Protein AF-A0A9P0TJ33-F1 (afdb_monomer_lite)

Foldseek 3Di:
DDDDDDDPDPDDDDDDDPDDQLLQWDQDLVVRDTDGQADPVPGHFAEDFFDDDDPDDPDDPVDFPQQNRDSVVFWHWDQDPDPPLGIFIFTQAWDAFRYKYDQWWADKAADPPDPQWDFWADSVRHTDIIGHCPRRNGTHPVSRHEADLAPVLAQWEWDRHPRTIMIGGRGTDHGGRTHHYHPDDVVCVVVVRDPVCRHPPDDPPPVVVVVVVVVVVVVVVVVVVVVVPDDDDDDDDDDDDDDDDDDDDDDDDDDDDDPPPVVVVVVVVVVVVVVVVVVVVVVVVVVVVVVVVVVVVVVVVVVVVVVVVVVVVVVVVDDDDPPPPPVVVVVVVVVVVVD

Structure (mmCIF, N/CA/C/O backbone):
data_AF-A0A9P0TJ33-F1
#
_entry.id   AF-A0A9P0TJ33-F1
#
loop_
_atom_site.group_PDB
_atom_site.id
_atom_site.type_symbol
_atom_site.label_atom_id
_atom_site.label_alt_id
_atom_site.label_comp_id
_atom_site.label_asym_id
_atom_site.label_entity_id
_atom_site.label_seq_id
_atom_site.pdbx_PDB_ins_code
_atom_site.Cartn_x
_atom_site.Cartn_y
_atom_site.Cartn_z
_atom_site.occupancy
_atom_site.B_iso_or_equiv
_atom_site.auth_seq_id
_atom_site.auth_comp_id
_atom_site.auth_asym_id
_atom_site.auth_atom_id
_atom_site.pdbx_PDB_model_num
ATOM 1 N N . MET A 1 1 ? -22.335 20.528 72.872 1.00 45.38 1 MET A N 1
ATOM 2 C CA . MET A 1 1 ? -21.934 20.728 71.460 1.00 45.38 1 MET A CA 1
ATOM 3 C C . MET A 1 1 ? -21.934 19.365 70.781 1.00 45.38 1 MET A C 1
ATOM 5 O O . MET A 1 1 ? -21.274 18.470 71.290 1.00 45.38 1 MET A O 1
ATOM 9 N N . SER A 1 2 ? -22.747 19.157 69.739 1.00 49.09 2 SER A N 1
ATOM 10 C CA . SER A 1 2 ? -22.959 17.831 69.137 1.00 49.09 2 SER A CA 1
ATOM 11 C C . SER A 1 2 ? -21.756 17.372 68.312 1.00 49.09 2 SER A C 1
ATOM 13 O O . SER A 1 2 ? -21.318 18.071 67.399 1.00 49.09 2 SER A O 1
ATOM 15 N N . GLN A 1 3 ? -21.260 16.172 68.600 1.00 57.91 3 GLN A N 1
ATOM 16 C CA . GLN A 1 3 ? -20.215 15.512 67.825 1.00 57.91 3 GLN A CA 1
ATOM 17 C C . GLN A 1 3 ? -20.841 14.925 66.551 1.00 57.91 3 GLN A C 1
ATOM 19 O O . GLN A 1 3 ? -21.598 13.956 66.602 1.00 57.91 3 GLN A O 1
ATOM 24 N N . PHE A 1 4 ? -20.571 15.537 65.398 1.00 59.44 4 PHE A N 1
ATOM 25 C CA . PHE A 1 4 ? -20.999 14.993 64.112 1.00 59.44 4 PHE A CA 1
ATOM 26 C C . PHE A 1 4 ? -20.168 13.747 63.780 1.00 59.44 4 PHE A C 1
ATOM 28 O O . PHE A 1 4 ? -18.964 13.830 63.544 1.00 59.44 4 PHE A O 1
ATOM 35 N N . ASN A 1 5 ? -20.823 12.586 63.741 1.00 59.00 5 ASN A N 1
ATOM 36 C CA . ASN A 1 5 ? -20.233 11.346 63.246 1.00 59.00 5 ASN A CA 1
ATOM 37 C C . ASN A 1 5 ? -20.044 11.430 61.722 1.00 59.00 5 ASN A C 1
ATOM 39 O O . ASN A 1 5 ? -20.960 11.142 60.948 1.00 59.00 5 ASN A O 1
ATOM 43 N N . LEU A 1 6 ? -18.848 11.822 61.280 1.00 69.12 6 LEU A N 1
ATOM 44 C CA . LEU A 1 6 ? -18.458 11.758 59.873 1.00 69.12 6 LEU A CA 1
ATOM 45 C C . LEU A 1 6 ? -18.288 10.285 59.466 1.00 69.12 6 LEU A C 1
ATOM 47 O O . LEU A 1 6 ? -17.370 9.603 59.923 1.00 69.12 6 LEU A O 1
ATOM 51 N N . ARG A 1 7 ? -19.168 9.772 58.595 1.00 69.94 7 ARG A N 1
ATOM 52 C CA . ARG A 1 7 ? -18.993 8.433 58.007 1.00 69.94 7 ARG A CA 1
ATOM 53 C C . ARG A 1 7 ? -17.724 8.422 57.154 1.00 69.94 7 ARG A C 1
ATOM 55 O O . ARG A 1 7 ? -17.600 9.222 56.227 1.00 69.94 7 ARG A O 1
ATOM 62 N N . LYS A 1 8 ? -16.815 7.475 57.415 1.00 66.75 8 LYS A N 1
ATOM 63 C CA . LYS A 1 8 ? -15.689 7.180 56.516 1.00 66.75 8 LYS A CA 1
ATOM 64 C C . LYS A 1 8 ? -16.245 6.759 55.152 1.00 66.75 8 LYS A C 1
ATOM 66 O O . LYS A 1 8 ? -16.774 5.661 55.006 1.00 66.75 8 LYS A O 1
ATOM 71 N N . LYS A 1 9 ? -16.150 7.647 54.163 1.00 65.31 9 LYS A N 1
ATOM 72 C CA . LYS A 1 9 ? -16.489 7.359 52.767 1.00 65.31 9 LYS A CA 1
ATOM 73 C C . LYS A 1 9 ? -15.258 6.735 52.109 1.0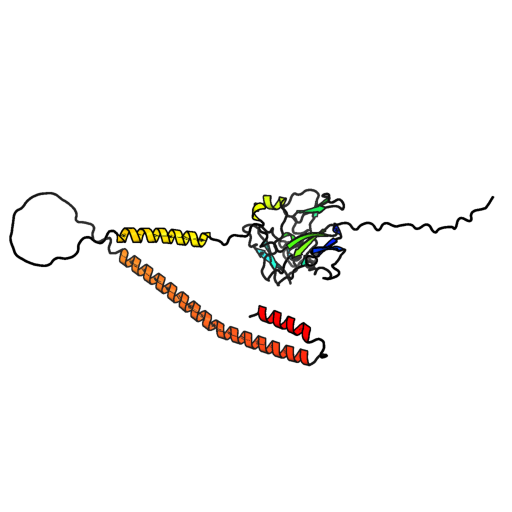0 65.31 9 LYS A C 1
ATOM 75 O O . LYS A 1 9 ? -14.170 7.300 52.201 1.00 65.31 9 LYS A O 1
ATOM 80 N N . ALA A 1 10 ? -15.413 5.568 51.486 1.00 67.56 10 ALA A N 1
ATOM 81 C CA . ALA A 1 10 ? -14.332 4.949 50.728 1.00 67.56 10 ALA A CA 1
ATOM 82 C C . ALA A 1 10 ? -13.865 5.910 49.623 1.00 67.56 10 ALA A C 1
ATOM 84 O O . ALA A 1 10 ? -14.682 6.534 48.940 1.00 67.56 10 ALA A O 1
ATOM 85 N N . ARG A 1 11 ? -12.547 6.057 49.483 1.00 65.88 11 ARG A N 1
ATOM 86 C CA . ARG A 1 11 ? -11.935 6.918 48.474 1.00 65.88 11 ARG A CA 1
ATOM 87 C C . ARG A 1 11 ? -12.118 6.247 47.110 1.00 65.88 11 ARG A C 1
ATOM 89 O O . ARG A 1 11 ? -11.420 5.290 46.802 1.00 65.88 11 ARG A O 1
ATOM 96 N N . LEU A 1 12 ? -13.080 6.722 46.321 1.00 61.06 12 LEU A N 1
ATOM 97 C CA . LEU A 1 12 ? -13.214 6.347 44.912 1.00 61.06 12 LEU A CA 1
ATOM 98 C C . LEU A 1 12 ? -12.032 6.952 44.147 1.00 61.06 12 LEU A C 1
ATOM 100 O O . LEU A 1 12 ? -11.962 8.169 43.983 1.00 61.06 12 LEU A O 1
ATOM 104 N N . SER A 1 13 ? -11.085 6.116 43.718 1.00 68.00 13 SER A N 1
ATOM 105 C CA . SER A 1 13 ? -10.109 6.495 42.698 1.00 68.00 13 SER A CA 1
ATOM 106 C C . SER A 1 13 ? -10.754 6.285 41.334 1.00 68.00 13 SER A C 1
ATOM 108 O O . SER A 1 13 ? -10.925 5.149 40.891 1.00 68.00 13 SER A O 1
ATOM 110 N N . TYR A 1 14 ? -11.133 7.375 40.678 1.00 64.06 14 TYR A N 1
ATOM 111 C CA . TYR A 1 14 ? -11.441 7.333 39.257 1.00 64.06 14 TYR A CA 1
ATOM 112 C C . TYR A 1 14 ? -10.110 7.166 38.524 1.00 64.06 14 TYR A C 1
ATOM 114 O O . TYR A 1 14 ? -9.292 8.081 38.514 1.00 64.06 14 TYR A O 1
ATOM 122 N N . TYR A 1 15 ? -9.855 5.971 37.998 1.00 64.75 15 TYR A N 1
ATOM 123 C CA . TYR A 1 15 ? -8.835 5.801 36.973 1.00 64.75 15 TYR A CA 1
ATOM 124 C C . TYR A 1 15 ? -9.479 6.219 35.654 1.00 64.75 15 TYR A C 1
ATOM 126 O O . TYR A 1 15 ? -10.442 5.588 35.215 1.00 64.75 15 TYR A O 1
ATOM 134 N N . GLU A 1 16 ? -8.991 7.303 35.059 1.00 60.84 16 GLU A N 1
ATOM 135 C CA . GLU A 1 16 ? -9.291 7.602 33.662 1.00 60.84 16 GLU A CA 1
ATOM 136 C C . GLU A 1 16 ? -8.610 6.530 32.811 1.00 60.84 16 GLU A C 1
ATOM 138 O O . GLU A 1 16 ? -7.412 6.277 32.945 1.00 60.84 16 GLU A O 1
ATOM 143 N N . ILE A 1 17 ? -9.398 5.837 31.991 1.00 65.06 17 ILE A N 1
ATOM 144 C CA . ILE A 1 17 ? -8.868 4.906 30.998 1.00 65.06 17 ILE A CA 1
ATOM 145 C C . ILE A 1 17 ? -8.121 5.770 29.982 1.00 65.06 17 ILE A C 1
ATOM 147 O O . ILE A 1 17 ? -8.721 6.692 29.433 1.00 65.06 17 ILE A O 1
ATOM 151 N N . GLU A 1 18 ? -6.830 5.505 29.757 1.00 68.38 18 GLU A N 1
ATOM 152 C CA . GLU A 1 18 ? -6.069 6.205 28.718 1.00 68.38 18 GLU A CA 1
ATOM 153 C C . GLU A 1 18 ? -6.812 6.070 27.385 1.00 68.38 18 GLU A C 1
ATOM 155 O O . GLU A 1 18 ? -7.089 4.956 26.931 1.00 68.38 18 GLU A O 1
ATOM 160 N N . GLU A 1 19 ? -7.183 7.203 26.783 1.00 67.25 19 GLU A N 1
ATOM 161 C CA . GLU A 1 19 ? -7.854 7.200 25.489 1.00 67.25 19 GLU A CA 1
ATOM 162 C C . GLU A 1 19 ? -6.944 6.513 24.459 1.00 67.25 19 GLU A C 1
ATOM 164 O O . GLU A 1 19 ? -5.783 6.918 24.308 1.00 67.25 19 GLU A O 1
ATOM 169 N N . PRO A 1 20 ? -7.434 5.476 23.749 1.00 69.50 20 PRO A N 1
ATOM 170 C CA . PRO A 1 20 ? -6.624 4.774 22.769 1.00 69.50 20 PRO A CA 1
ATOM 171 C C . PRO A 1 20 ? -6.114 5.746 21.713 1.00 69.50 20 PRO A C 1
ATOM 173 O O . PRO A 1 20 ? -6.853 6.618 21.244 1.00 69.50 20 PRO A O 1
ATOM 176 N N . ASN A 1 21 ? -4.862 5.572 21.295 1.00 78.62 21 ASN A N 1
ATOM 177 C CA . ASN A 1 21 ? -4.307 6.370 20.210 1.00 78.62 21 ASN A CA 1
ATOM 178 C C . ASN A 1 21 ? -5.175 6.190 18.947 1.00 78.62 21 ASN A C 1
ATOM 180 O O . ASN A 1 21 ? -5.641 5.088 18.664 1.00 78.62 21 ASN A O 1
ATOM 184 N N . ILE A 1 22 ? -5.370 7.247 18.152 1.00 81.12 22 ILE A N 1
ATOM 185 C CA . ILE A 1 22 ? -6.087 7.191 16.862 1.00 81.12 22 ILE A CA 1
ATOM 186 C C . ILE A 1 22 ? -5.521 6.073 15.962 1.00 81.12 22 ILE A C 1
ATOM 188 O O . ILE A 1 22 ? -6.262 5.422 15.228 1.00 81.12 22 ILE A O 1
ATOM 192 N N . ASP A 1 23 ? -4.221 5.792 16.076 1.00 87.75 23 ASP A N 1
ATOM 193 C CA . ASP A 1 23 ? -3.516 4.707 15.380 1.00 87.75 23 ASP A CA 1
ATOM 194 C C . ASP A 1 23 ? -3.895 3.278 15.846 1.00 87.75 23 ASP A C 1
ATOM 196 O O . ASP A 1 23 ? -3.419 2.275 15.312 1.00 87.75 23 ASP A O 1
ATOM 200 N N . GLU A 1 24 ? -4.759 3.146 16.849 1.00 88.38 24 GLU A N 1
ATOM 201 C CA . GLU A 1 24 ? -5.332 1.873 17.302 1.00 88.38 24 GLU A CA 1
ATOM 202 C C . GLU A 1 24 ? -6.723 1.606 16.710 1.00 88.38 24 GLU A C 1
ATOM 204 O O . GLU A 1 24 ? -7.280 0.517 16.884 1.00 88.38 24 GLU A O 1
ATOM 209 N N . TYR A 1 25 ? -7.268 2.564 15.958 1.00 90.12 25 TYR A N 1
ATOM 210 C CA . TYR A 1 25 ? -8.550 2.423 15.286 1.00 90.12 25 TYR A CA 1
ATOM 211 C C . TYR A 1 25 ? -8.383 1.924 13.850 1.00 90.12 25 TYR A C 1
ATOM 213 O O . TYR A 1 25 ? -7.455 2.266 13.119 1.00 90.12 25 TYR A O 1
ATOM 221 N N . ILE A 1 26 ? -9.349 1.123 13.413 1.00 91.81 26 ILE A N 1
ATOM 222 C CA . ILE A 1 26 ? -9.478 0.629 12.047 1.00 91.81 26 ILE A CA 1
ATOM 223 C C . ILE A 1 26 ? -10.756 1.202 11.447 1.00 91.81 26 ILE A C 1
ATOM 225 O O . ILE A 1 26 ? -11.810 1.185 12.067 1.00 91.81 26 ILE A O 1
ATOM 229 N N . TYR A 1 27 ? -10.698 1.661 10.201 1.00 91.88 27 TYR A N 1
ATOM 230 C CA . TYR A 1 27 ? -11.896 2.119 9.502 1.00 91.88 27 TYR A CA 1
ATOM 231 C C . TYR A 1 27 ? -12.699 0.948 8.917 1.00 91.88 27 TYR A C 1
ATOM 233 O O . TYR A 1 27 ? -12.215 0.219 8.041 1.00 91.88 27 TYR A O 1
ATOM 241 N N . CYS A 1 28 ? -13.958 0.810 9.332 1.00 92.50 28 CYS A N 1
ATOM 242 C CA . CYS A 1 28 ? -14.913 -0.105 8.722 1.00 92.50 28 CYS A CA 1
ATOM 243 C C . CYS A 1 28 ? -15.585 0.564 7.517 1.00 92.50 28 CYS A C 1
ATOM 245 O O . CYS A 1 28 ? -16.396 1.475 7.659 1.00 92.50 28 CYS A O 1
ATOM 247 N N . SER A 1 29 ? -15.302 0.077 6.307 1.00 90.06 29 SER A N 1
ATOM 248 C CA . SER A 1 29 ? -15.870 0.654 5.080 1.00 90.06 29 SER A CA 1
ATOM 249 C C . SER A 1 29 ? -17.360 0.408 4.868 1.00 90.06 29 SER A C 1
ATOM 251 O O . SER A 1 29 ? -17.923 0.995 3.943 1.00 90.06 29 SER A O 1
ATOM 253 N N . ASP A 1 30 ? -17.974 -0.466 5.657 1.00 91.25 30 ASP A N 1
ATOM 254 C CA . ASP A 1 30 ? -19.391 -0.801 5.532 1.00 91.25 30 ASP A CA 1
ATOM 255 C C . ASP A 1 30 ? -20.226 0.003 6.542 1.00 91.25 30 ASP A C 1
ATOM 257 O O . ASP A 1 30 ? -21.246 0.568 6.161 1.00 91.25 30 ASP A O 1
ATOM 261 N N . CYS A 1 31 ? -19.727 0.198 7.772 1.00 93.06 31 CYS A N 1
ATOM 262 C CA . CYS A 1 31 ? -20.312 1.136 8.744 1.00 93.06 31 CYS A CA 1
ATOM 263 C C . CYS A 1 31 ? -19.952 2.606 8.480 1.00 93.06 31 CYS A C 1
ATOM 265 O O . CYS A 1 31 ? -20.643 3.496 8.959 1.00 93.06 31 CYS A O 1
ATOM 267 N N . ARG A 1 32 ? -18.877 2.857 7.720 1.00 92.88 32 ARG A N 1
ATOM 268 C CA . ARG A 1 32 ? -18.266 4.180 7.505 1.00 92.88 32 ARG A CA 1
ATOM 269 C C . ARG A 1 32 ? -17.784 4.852 8.793 1.00 92.88 32 ARG A C 1
ATOM 271 O O . ARG A 1 32 ? -17.841 6.072 8.899 1.00 92.88 32 ARG A O 1
ATOM 278 N N . ASP A 1 33 ? -17.269 4.052 9.720 1.00 92.94 33 ASP A N 1
ATOM 279 C CA . ASP A 1 33 ? -16.861 4.502 11.050 1.00 92.94 33 ASP A CA 1
ATOM 280 C C . ASP A 1 33 ? -15.534 3.864 11.489 1.00 92.94 33 ASP A C 1
ATOM 282 O O . ASP A 1 33 ? -15.131 2.814 10.967 1.00 92.94 33 ASP A O 1
ATOM 286 N N . TYR A 1 34 ? -14.852 4.510 12.433 1.00 90.19 34 TYR A N 1
ATOM 287 C CA . TYR A 1 34 ? -13.631 4.017 13.060 1.00 90.19 34 TYR A CA 1
ATOM 288 C C . TYR A 1 34 ? -13.979 3.121 14.250 1.00 90.19 34 TYR A C 1
ATOM 290 O O . TYR A 1 34 ? -14.746 3.490 15.130 1.00 90.19 34 TYR A O 1
ATOM 298 N N . VAL A 1 35 ? -13.403 1.922 14.274 1.00 91.19 35 VAL A N 1
ATOM 299 C CA . VAL A 1 35 ? -13.648 0.904 15.300 1.00 91.19 35 VAL A CA 1
ATOM 300 C C . VAL A 1 35 ? -12.337 0.472 15.942 1.00 91.19 35 VAL A C 1
ATOM 302 O O . VAL A 1 35 ? -11.308 0.400 15.270 1.00 91.19 35 VAL A O 1
ATOM 305 N N . PHE A 1 36 ? -12.366 0.166 17.234 1.00 89.44 36 PHE A N 1
ATOM 306 C CA . PHE A 1 36 ? -11.205 -0.350 17.954 1.00 89.44 36 PHE A CA 1
ATOM 307 C C . PHE A 1 36 ? -11.018 -1.844 17.650 1.00 89.44 36 PHE A C 1
ATOM 309 O O . PHE A 1 36 ? -11.938 -2.631 17.853 1.00 89.44 36 PHE A O 1
ATOM 316 N N . GLU A 1 37 ? -9.841 -2.224 17.141 1.00 85.19 37 GLU A N 1
ATOM 317 C CA . GLU A 1 37 ? -9.443 -3.583 16.709 1.00 85.19 37 GLU A CA 1
ATOM 318 C C . GLU A 1 37 ? -10.264 -4.243 15.583 1.00 85.19 37 GLU A C 1
ATOM 320 O O . GLU A 1 37 ? -9.683 -4.724 14.605 1.00 85.19 37 GLU A O 1
ATOM 325 N N . TYR A 1 38 ? -11.591 -4.318 15.700 1.00 90.38 38 TYR A N 1
ATOM 326 C CA . TYR A 1 38 ? -12.486 -4.931 14.718 1.00 90.38 38 TYR A CA 1
ATOM 327 C C . TYR A 1 38 ? -13.908 -4.363 14.787 1.00 90.38 38 TYR A C 1
ATOM 329 O O . TYR A 1 38 ? -14.333 -3.775 15.777 1.00 90.38 38 TYR A O 1
ATOM 337 N N . CYS A 1 39 ? -14.677 -4.545 13.711 1.00 93.00 39 CYS A N 1
ATOM 338 C CA . CYS A 1 39 ? -16.070 -4.110 13.674 1.00 93.00 39 CYS A CA 1
ATOM 339 C C . CYS A 1 39 ? -16.961 -5.155 14.355 1.00 93.00 39 CYS A C 1
ATOM 341 O O . CYS A 1 39 ? -16.911 -6.328 13.996 1.00 93.00 39 CYS A O 1
ATOM 343 N N . SER A 1 40 ? -17.834 -4.745 15.273 1.00 94.00 40 SER A N 1
ATOM 344 C CA . SER A 1 40 ? -18.783 -5.653 15.939 1.00 94.00 40 SER A CA 1
ATOM 345 C C . SER A 1 40 ? -19.827 -6.263 14.992 1.00 94.00 40 SER A C 1
ATOM 347 O O . SER A 1 40 ? -20.341 -7.344 15.263 1.00 94.00 40 SER A O 1
ATOM 349 N N . ILE A 1 41 ? -20.124 -5.596 13.871 1.00 94.31 41 ILE A N 1
ATOM 350 C CA . ILE A 1 41 ? -21.111 -6.041 12.871 1.00 94.31 41 ILE A CA 1
ATOM 351 C C . ILE A 1 41 ? -20.452 -6.905 11.788 1.00 94.31 41 ILE A C 1
ATOM 353 O O . ILE A 1 41 ? -20.987 -7.941 11.402 1.00 94.31 41 ILE A O 1
ATOM 357 N N . HIS A 1 42 ? -19.289 -6.475 11.291 1.00 93.25 42 HIS A N 1
ATOM 358 C CA . HIS A 1 42 ? -18.628 -7.075 10.123 1.00 93.25 42 HIS A CA 1
ATOM 359 C C . HIS A 1 42 ? -17.423 -7.958 10.480 1.00 93.25 42 HIS A C 1
ATOM 361 O O . HIS A 1 42 ? -16.848 -8.595 9.601 1.00 93.25 42 HIS A O 1
ATOM 367 N N . GLY A 1 43 ? -17.045 -8.008 11.758 1.00 92.88 43 GLY A N 1
ATOM 368 C CA . GLY A 1 43 ? -15.893 -8.753 12.242 1.00 92.88 43 GLY A CA 1
ATOM 369 C C . GLY A 1 43 ? -14.544 -8.085 11.934 1.00 92.88 43 GLY A C 1
ATOM 370 O O . GLY A 1 43 ? -14.478 -6.905 11.563 1.00 92.88 43 GLY A O 1
ATOM 371 N N . PRO A 1 44 ? -13.439 -8.826 12.133 1.00 93.00 44 PRO A N 1
ATOM 372 C CA . PRO A 1 44 ? -12.094 -8.360 11.815 1.00 93.00 44 PRO A CA 1
ATOM 373 C C . PRO A 1 44 ? -11.843 -8.327 10.303 1.00 93.00 44 PRO A C 1
ATOM 375 O O . PRO A 1 44 ? -12.453 -9.066 9.531 1.00 93.00 44 PRO A O 1
ATOM 378 N N . LEU A 1 45 ? -10.885 -7.499 9.874 1.00 93.44 45 LEU A N 1
ATOM 379 C CA . LEU A 1 45 ? -10.418 -7.504 8.485 1.00 93.44 45 LEU A CA 1
ATOM 380 C C . LEU A 1 45 ? -9.788 -8.860 8.137 1.00 93.44 45 LEU A C 1
ATOM 382 O O . LEU A 1 45 ? -8.996 -9.398 8.912 1.00 93.44 45 LEU A O 1
ATOM 386 N N . LEU A 1 46 ? -10.072 -9.370 6.936 1.00 94.75 46 LEU A N 1
ATOM 387 C CA . LEU A 1 46 ? -9.378 -10.540 6.402 1.00 94.75 46 LEU A CA 1
ATOM 388 C C . LEU A 1 46 ? -7.909 -10.179 6.164 1.00 94.75 46 LEU A C 1
ATOM 390 O O . LEU A 1 46 ? -7.615 -9.301 5.358 1.00 94.75 46 LEU A O 1
ATOM 394 N N . VAL A 1 47 ? -6.985 -10.849 6.849 1.00 96.38 47 VAL A N 1
ATOM 395 C CA . VAL A 1 47 ? -5.544 -10.590 6.725 1.00 96.38 47 VAL A CA 1
ATOM 396 C C . VAL A 1 47 ? -4.907 -11.633 5.820 1.00 96.38 47 VAL A C 1
ATOM 398 O O . VAL A 1 47 ? -5.017 -12.828 6.087 1.00 96.38 47 VAL A O 1
ATOM 401 N N . VAL A 1 48 ? -4.192 -11.184 4.789 1.00 97.62 48 VAL A N 1
ATOM 402 C CA . VAL A 1 48 ? -3.331 -12.055 3.981 1.00 97.62 48 VAL A CA 1
ATOM 403 C C . VAL A 1 48 ? -1.885 -11.857 4.444 1.00 97.62 48 VAL A C 1
ATOM 405 O O . VAL A 1 48 ? -1.343 -10.763 4.260 1.00 97.62 48 VAL A O 1
ATOM 408 N N . PRO A 1 49 ? -1.264 -12.865 5.083 1.00 97.81 49 PRO A N 1
ATOM 409 C CA . PRO A 1 49 ? 0.101 -12.748 5.573 1.00 97.81 49 PRO A CA 1
ATOM 410 C C . PRO A 1 49 ? 1.113 -12.854 4.431 1.00 97.81 49 PRO A C 1
ATOM 412 O O . PRO A 1 49 ? 0.903 -13.594 3.474 1.00 97.81 49 PRO A O 1
ATOM 415 N N . ASP A 1 50 ? 2.246 -12.171 4.584 1.00 98.38 50 ASP A N 1
ATOM 416 C CA . ASP A 1 50 ? 3.416 -12.356 3.724 1.00 98.38 50 ASP A CA 1
ATOM 417 C C . ASP A 1 50 ? 3.911 -13.810 3.769 1.00 98.38 50 ASP A C 1
ATOM 419 O O . ASP A 1 50 ? 3.954 -14.439 4.838 1.00 98.38 50 ASP A O 1
ATOM 423 N N . ASN A 1 51 ? 4.398 -14.304 2.629 1.00 97.62 51 ASN A N 1
ATOM 424 C CA . ASN A 1 51 ? 5.098 -15.580 2.576 1.00 97.62 51 ASN A CA 1
ATOM 425 C C . ASN A 1 51 ? 6.372 -15.517 3.432 1.00 97.62 51 ASN A C 1
ATOM 427 O O . ASN A 1 51 ? 7.134 -14.540 3.428 1.00 97.62 51 ASN A O 1
ATOM 431 N N . LYS A 1 52 ? 6.614 -16.582 4.202 1.00 95.62 52 LYS A N 1
ATOM 432 C CA . LYS A 1 52 ? 7.821 -16.703 5.021 1.00 95.62 52 LYS A CA 1
ATOM 433 C C . LYS A 1 52 ? 9.003 -17.021 4.113 1.00 95.62 52 LYS A C 1
ATOM 435 O O . LYS A 1 52 ? 9.031 -18.059 3.466 1.00 95.62 52 LYS A O 1
ATOM 440 N N . VAL A 1 53 ? 9.991 -16.131 4.106 1.00 94.62 53 VAL A N 1
ATOM 441 C CA . VAL A 1 53 ? 11.234 -16.308 3.346 1.00 94.62 53 VAL A CA 1
ATOM 442 C C . VAL A 1 53 ? 12.332 -16.761 4.311 1.00 94.62 53 VAL A C 1
ATOM 444 O O . VAL A 1 53 ? 12.673 -15.988 5.215 1.00 94.62 53 VAL A O 1
ATOM 447 N N . PRO A 1 54 ? 12.870 -17.985 4.161 1.00 91.00 54 PRO A N 1
ATOM 448 C CA . PRO A 1 54 ? 13.984 -18.470 4.972 1.00 91.00 54 PRO A CA 1
ATOM 449 C C . PRO A 1 54 ? 15.255 -17.641 4.756 1.00 91.00 54 PRO A C 1
ATOM 451 O O . PRO A 1 54 ? 15.424 -16.997 3.724 1.00 91.00 54 PRO A O 1
ATOM 454 N N . ALA A 1 55 ? 16.186 -17.695 5.713 1.00 84.38 55 ALA A N 1
ATOM 455 C CA . ALA A 1 55 ? 17.472 -16.999 5.597 1.00 84.38 55 ALA A CA 1
ATOM 456 C C . ALA A 1 55 ? 18.337 -17.526 4.436 1.00 84.38 55 ALA A C 1
ATOM 458 O O . ALA A 1 55 ? 19.086 -16.765 3.831 1.00 84.38 55 ALA A O 1
ATOM 459 N N . LYS A 1 56 ? 18.220 -18.821 4.116 1.00 85.50 56 LYS A N 1
ATOM 460 C CA . LYS A 1 56 ? 18.839 -19.448 2.944 1.00 85.50 56 LYS A CA 1
ATOM 461 C C . LYS A 1 56 ? 17.748 -19.780 1.936 1.00 85.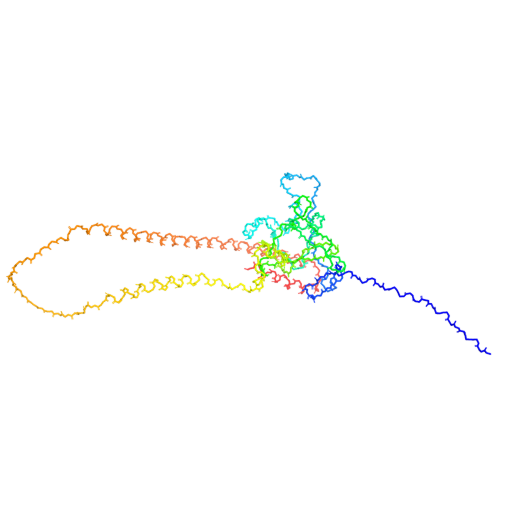50 56 LYS A C 1
ATOM 463 O O . LYS A 1 56 ? 16.856 -20.569 2.237 1.00 85.50 56 LYS A O 1
ATOM 468 N N . THR A 1 57 ? 17.811 -19.172 0.758 1.00 86.88 57 THR A N 1
ATOM 469 C CA . THR A 1 57 ? 16.851 -19.401 -0.324 1.00 86.88 57 THR A CA 1
ATOM 470 C C . THR A 1 57 ? 17.493 -20.225 -1.430 1.00 86.88 57 THR A C 1
ATOM 472 O O . THR A 1 57 ? 18.654 -20.005 -1.757 1.00 86.88 57 THR A O 1
ATOM 475 N N . ASN A 1 58 ? 16.718 -21.103 -2.069 1.00 90.25 58 ASN A N 1
ATOM 476 C CA . ASN A 1 58 ? 17.154 -21.822 -3.276 1.00 90.25 58 ASN A CA 1
ATOM 477 C C . ASN A 1 58 ? 17.102 -20.938 -4.537 1.00 90.25 58 ASN A C 1
ATOM 479 O O . ASN A 1 58 ? 17.461 -21.377 -5.625 1.00 90.25 58 ASN A O 1
ATOM 483 N N . PHE A 1 59 ? 16.619 -19.702 -4.400 1.00 90.75 59 PHE A N 1
ATOM 484 C CA . PHE A 1 59 ? 16.588 -18.724 -5.476 1.00 90.75 59 PHE A CA 1
ATOM 485 C C . PHE A 1 59 ? 17.963 -18.074 -5.675 1.00 90.75 59 PHE A C 1
ATOM 487 O O . PHE A 1 59 ? 18.690 -17.884 -4.696 1.00 90.75 59 PHE A O 1
ATOM 494 N N . PRO A 1 60 ? 18.310 -17.688 -6.916 1.00 91.94 60 PRO A N 1
ATOM 495 C CA . PRO A 1 60 ? 19.536 -16.951 -7.195 1.00 91.94 60 PRO A CA 1
ATOM 496 C C . PRO A 1 60 ? 19.626 -15.634 -6.418 1.00 91.94 60 PRO A C 1
ATOM 498 O O . PRO A 1 60 ? 18.615 -14.967 -6.207 1.00 91.94 60 PRO A O 1
ATOM 501 N N . SER A 1 61 ? 20.844 -15.191 -6.096 1.00 87.62 61 SER A N 1
ATOM 502 C CA . SER A 1 61 ? 21.093 -13.963 -5.320 1.00 87.62 61 SER A CA 1
ATOM 503 C C . SER A 1 61 ? 20.557 -12.674 -5.956 1.00 87.62 61 SER A C 1
ATOM 505 O O . SER A 1 61 ? 20.387 -11.677 -5.260 1.00 87.62 61 SER A O 1
ATOM 507 N N . PHE A 1 62 ? 20.296 -12.669 -7.269 1.00 90.44 62 PHE A N 1
ATOM 508 C CA . PHE A 1 62 ? 19.677 -11.529 -7.950 1.00 90.44 62 PHE A CA 1
ATOM 509 C C . PHE A 1 62 ? 18.171 -11.416 -7.676 1.00 90.44 62 PHE A C 1
ATOM 511 O O . PHE A 1 62 ? 17.588 -10.366 -7.942 1.00 90.44 62 PHE A O 1
ATOM 518 N N . VAL A 1 63 ? 17.527 -12.476 -7.169 1.00 93.88 63 VAL A N 1
ATOM 519 C CA . VAL A 1 63 ? 16.113 -12.450 -6.791 1.00 93.88 63 VAL A CA 1
ATOM 520 C C . VAL A 1 63 ? 15.998 -11.785 -5.420 1.00 93.88 63 VAL A C 1
ATOM 522 O O . VAL A 1 63 ? 16.461 -12.341 -4.423 1.00 93.88 63 VAL A O 1
ATOM 525 N N . PRO A 1 64 ? 15.380 -10.599 -5.327 1.00 95.31 64 PRO A N 1
ATOM 526 C CA . PRO A 1 64 ? 15.319 -9.881 -4.069 1.00 95.31 64 PRO A CA 1
ATOM 527 C C . PRO A 1 64 ? 14.395 -10.568 -3.067 1.00 95.31 64 PRO A C 1
ATOM 529 O O . PRO A 1 64 ? 13.302 -11.024 -3.418 1.00 95.31 64 PRO A O 1
ATOM 532 N N . ARG A 1 65 ? 14.766 -10.510 -1.783 1.00 96.06 65 ARG A N 1
ATOM 533 C CA . ARG A 1 65 ? 13.948 -11.042 -0.680 1.00 96.06 65 ARG A CA 1
ATOM 534 C C . ARG A 1 65 ? 12.501 -10.533 -0.724 1.00 96.06 65 ARG A C 1
ATOM 536 O O . ARG A 1 65 ? 11.576 -11.305 -0.489 1.00 96.06 65 ARG A O 1
ATOM 543 N N . ALA A 1 66 ? 12.292 -9.254 -1.041 1.00 97.75 66 ALA A N 1
ATOM 544 C CA . ALA A 1 66 ? 10.965 -8.655 -1.136 1.00 97.75 66 ALA A CA 1
ATOM 545 C C . ALA A 1 66 ? 10.053 -9.378 -2.139 1.00 97.75 66 ALA A C 1
ATOM 547 O O . ALA A 1 66 ? 8.875 -9.567 -1.850 1.00 97.75 66 ALA A O 1
ATOM 548 N N . ALA A 1 67 ? 10.578 -9.829 -3.283 1.00 97.56 67 ALA A N 1
ATOM 549 C CA . ALA A 1 67 ? 9.774 -10.553 -4.269 1.00 97.56 67 ALA A CA 1
ATOM 550 C C . ALA A 1 67 ? 9.295 -11.909 -3.731 1.00 97.56 67 ALA A C 1
ATOM 552 O O . ALA A 1 67 ? 8.176 -12.317 -4.011 1.00 97.56 67 ALA A O 1
ATOM 553 N N . LEU A 1 68 ? 10.102 -12.563 -2.893 1.00 97.19 68 LEU A N 1
ATOM 554 C CA . LEU A 1 68 ? 9.788 -13.866 -2.300 1.00 97.19 68 LEU A CA 1
ATOM 555 C C . LEU A 1 68 ? 8.764 -13.793 -1.156 1.00 97.19 68 LEU A C 1
ATOM 557 O O . LEU A 1 68 ? 8.200 -14.810 -0.771 1.00 97.19 68 LEU A O 1
ATOM 561 N N . THR A 1 69 ? 8.517 -12.603 -0.598 1.00 98.31 69 THR A N 1
ATOM 562 C CA . THR A 1 69 ? 7.491 -12.415 0.450 1.00 98.31 69 THR A CA 1
ATOM 563 C C . THR A 1 69 ? 6.069 -12.328 -0.085 1.00 98.31 69 THR A C 1
ATOM 565 O O . THR A 1 69 ? 5.136 -12.259 0.714 1.00 98.31 69 THR A O 1
ATOM 568 N N . ILE A 1 70 ? 5.890 -12.283 -1.407 1.00 98.31 70 ILE A N 1
ATOM 569 C CA . ILE A 1 70 ? 4.569 -12.136 -2.008 1.00 98.31 70 ILE A CA 1
ATOM 570 C C . ILE A 1 70 ? 3.677 -13.334 -1.641 1.00 98.31 70 ILE A C 1
ATOM 572 O O . ILE A 1 70 ? 4.140 -14.466 -1.762 1.00 98.31 70 ILE A O 1
ATOM 576 N N . PRO A 1 71 ? 2.422 -13.116 -1.206 1.00 98.06 71 PRO A N 1
ATOM 577 C CA . PRO A 1 71 ? 1.428 -14.174 -1.025 1.00 98.06 71 PRO A CA 1
ATOM 578 C C . PRO A 1 71 ? 1.021 -14.782 -2.379 1.00 98.06 71 PRO A C 1
ATOM 580 O O . PRO A 1 71 ? -0.002 -14.420 -2.962 1.00 98.06 71 PRO A O 1
ATOM 583 N N . ASP A 1 72 ? 1.855 -15.679 -2.898 1.00 95.88 72 ASP A N 1
ATOM 584 C CA . ASP A 1 72 ? 1.814 -16.246 -4.257 1.00 95.88 72 ASP A CA 1
ATOM 585 C C . ASP A 1 72 ? 0.506 -16.966 -4.630 1.00 95.88 72 ASP A C 1
ATOM 587 O O . ASP A 1 72 ? 0.105 -16.984 -5.796 1.00 95.88 72 ASP A O 1
ATOM 591 N N . VAL A 1 73 ? -0.225 -17.481 -3.640 1.00 96.25 73 VAL A N 1
ATOM 592 C CA . VAL A 1 73 ? -1.582 -18.028 -3.821 1.00 96.25 73 VAL A CA 1
ATOM 593 C C . VAL A 1 73 ? -2.560 -16.970 -4.349 1.00 96.25 73 VAL A C 1
ATOM 595 O O . VAL A 1 73 ? -3.433 -17.262 -5.169 1.00 96.25 73 VAL A O 1
ATOM 598 N N . PHE A 1 74 ? -2.428 -15.729 -3.881 1.00 97.25 74 PHE A N 1
ATOM 599 C CA . PHE A 1 74 ? -3.382 -14.653 -4.145 1.00 97.25 74 PHE A CA 1
ATOM 600 C C . PHE A 1 74 ? -2.856 -13.612 -5.119 1.00 97.25 74 PHE A C 1
ATOM 602 O O . PHE A 1 74 ? -3.665 -12.943 -5.762 1.00 97.25 74 PHE A O 1
ATOM 609 N N . LEU A 1 75 ? -1.536 -13.459 -5.216 1.00 98.56 75 LEU A N 1
ATOM 610 C CA . LEU A 1 75 ? -0.866 -12.360 -5.898 1.00 98.56 75 LEU A CA 1
ATOM 611 C C . LEU A 1 75 ? 0.335 -12.859 -6.705 1.00 98.56 75 LEU A C 1
ATOM 613 O O . LEU A 1 75 ? 0.930 -13.880 -6.385 1.00 98.56 75 LEU A O 1
ATOM 617 N N . HIS A 1 76 ? 0.737 -12.111 -7.724 1.00 98.38 76 HIS A N 1
ATOM 618 C CA . HIS A 1 76 ? 1.987 -12.341 -8.448 1.00 98.38 76 HIS A CA 1
ATOM 619 C C . HIS A 1 76 ? 2.598 -11.015 -8.915 1.00 98.38 76 HIS A C 1
ATOM 621 O O . HIS A 1 76 ? 1.912 -9.995 -9.001 1.00 98.38 76 HIS A O 1
ATOM 627 N N . LEU A 1 77 ? 3.900 -11.029 -9.202 1.00 98.44 77 LEU A N 1
ATOM 628 C CA . LEU A 1 77 ? 4.602 -9.901 -9.814 1.00 98.44 77 LEU A CA 1
ATOM 629 C C . LEU A 1 77 ? 4.576 -10.036 -11.336 1.00 98.44 77 LEU A C 1
ATOM 631 O O . LEU A 1 77 ? 4.824 -11.118 -11.869 1.00 98.44 77 LEU A O 1
ATOM 635 N N . ALA A 1 78 ? 4.323 -8.932 -12.027 1.00 98.25 78 ALA A N 1
ATOM 636 C CA . ALA A 1 78 ? 4.395 -8.841 -13.484 1.00 98.25 78 ALA A CA 1
ATOM 637 C C . ALA A 1 78 ? 4.761 -7.405 -13.899 1.00 98.25 78 ALA A C 1
ATOM 639 O O . ALA A 1 78 ? 4.694 -6.506 -13.060 1.00 98.25 78 ALA A O 1
ATOM 640 N N . PRO A 1 79 ? 5.164 -7.149 -15.157 1.00 98.44 79 PRO A N 1
ATOM 641 C CA . PRO A 1 79 ? 5.316 -5.784 -15.657 1.00 98.44 79 PRO A CA 1
ATOM 642 C C . PRO A 1 79 ? 4.034 -4.968 -15.446 1.00 98.44 79 PRO A C 1
ATOM 644 O O . PRO A 1 79 ? 2.935 -5.453 -15.717 1.00 98.44 79 PRO A O 1
ATOM 647 N N . SER A 1 80 ? 4.179 -3.744 -14.941 1.00 98.31 80 SER A N 1
ATOM 648 C CA . SER A 1 80 ? 3.051 -2.851 -14.671 1.00 98.31 80 SER A CA 1
ATOM 649 C C . SER A 1 80 ? 2.325 -2.458 -15.959 1.00 98.31 80 SER A C 1
ATOM 651 O O . SER A 1 80 ? 2.919 -2.358 -17.035 1.00 98.31 80 SER A O 1
ATOM 653 N N . THR A 1 81 ? 1.030 -2.166 -15.836 1.00 96.50 81 THR A N 1
ATOM 654 C CA . THR A 1 81 ? 0.251 -1.528 -16.905 1.00 96.50 81 THR A CA 1
ATOM 655 C C . THR A 1 81 ? 0.598 -0.047 -17.087 1.00 96.50 81 THR A C 1
ATOM 657 O O . THR A 1 81 ? 0.225 0.563 -18.093 1.00 96.50 81 THR A O 1
ATOM 660 N N . ILE A 1 82 ? 1.314 0.548 -16.129 1.00 95.19 82 ILE A N 1
ATOM 661 C CA . ILE A 1 82 ? 1.810 1.918 -16.208 1.00 95.19 82 ILE A CA 1
ATOM 662 C C . ILE A 1 82 ? 3.125 1.920 -17.006 1.00 95.19 82 ILE A C 1
ATOM 664 O O . ILE A 1 82 ? 4.072 1.233 -16.614 1.00 95.19 82 ILE A O 1
ATOM 668 N N . PRO A 1 83 ? 3.222 2.705 -18.100 1.00 93.50 83 PRO A N 1
ATOM 669 C CA . PRO A 1 83 ? 4.466 2.843 -18.853 1.00 93.50 83 PRO A CA 1
ATOM 670 C C . PRO A 1 83 ? 5.625 3.268 -17.949 1.00 93.50 83 PRO A C 1
ATOM 672 O O . PRO A 1 83 ? 5.463 4.157 -17.114 1.00 93.50 83 PRO A O 1
ATOM 675 N N . ASP A 1 84 ? 6.777 2.619 -18.118 1.00 93.00 84 ASP A N 1
ATOM 676 C CA . ASP A 1 84 ? 8.033 2.912 -17.413 1.00 93.00 84 ASP A CA 1
ATOM 677 C C . ASP A 1 84 ? 7.996 2.773 -15.874 1.00 93.00 84 ASP A C 1
ATOM 679 O O . ASP A 1 84 ? 8.963 3.124 -15.200 1.00 93.00 84 ASP A O 1
ATOM 683 N N . ALA A 1 85 ? 6.930 2.203 -15.294 1.00 93.50 85 ALA A N 1
ATOM 684 C CA . ALA A 1 85 ? 6.831 1.971 -13.846 1.00 93.50 85 ALA A CA 1
ATOM 685 C C . ALA A 1 85 ? 7.569 0.704 -13.365 1.00 93.50 85 ALA A C 1
ATOM 687 O O . ALA A 1 85 ? 7.733 0.487 -12.166 1.00 93.50 85 ALA A O 1
ATOM 688 N N . GLY A 1 86 ? 8.037 -0.141 -14.288 1.00 96.38 86 GLY A N 1
ATOM 689 C CA . GLY A 1 86 ? 8.705 -1.399 -13.962 1.00 96.38 86 GLY A CA 1
ATOM 690 C C . GLY A 1 86 ? 7.712 -2.507 -13.607 1.00 96.38 86 GLY A C 1
ATOM 691 O O . GLY A 1 86 ? 6.859 -2.859 -14.421 1.00 96.38 86 GLY A O 1
ATOM 692 N N . LEU A 1 87 ? 7.855 -3.105 -12.422 1.00 97.88 87 LEU A N 1
ATOM 693 C CA . LEU A 1 87 ? 6.974 -4.179 -11.950 1.00 97.88 87 LEU A CA 1
ATOM 694 C C . LEU A 1 87 ? 5.744 -3.618 -11.227 1.00 97.88 87 LEU A C 1
ATOM 696 O O . LEU A 1 87 ? 5.805 -2.565 -10.602 1.00 97.88 87 LEU A O 1
ATOM 700 N N . GLY A 1 88 ? 4.651 -4.369 -11.288 1.00 98.44 88 GLY A N 1
ATOM 701 C CA . GLY A 1 88 ? 3.437 -4.195 -10.503 1.00 98.44 88 GLY A CA 1
ATOM 702 C C . GLY A 1 88 ? 3.049 -5.495 -9.801 1.00 98.44 88 GLY A C 1
ATOM 703 O O . GLY A 1 88 ? 3.591 -6.571 -10.080 1.00 98.44 88 GLY A O 1
ATOM 704 N N . VAL A 1 89 ? 2.088 -5.398 -8.886 1.00 98.81 89 VAL A N 1
ATOM 705 C CA . VAL A 1 89 ? 1.504 -6.555 -8.196 1.00 98.81 89 VAL A CA 1
ATOM 706 C C . VAL A 1 89 ? 0.119 -6.807 -8.760 1.00 98.81 89 VAL A C 1
ATOM 708 O O . VAL A 1 89 ? -0.702 -5.899 -8.797 1.00 98.81 89 VAL A O 1
ATOM 711 N N . PHE A 1 90 ? -0.163 -8.039 -9.158 1.00 98.81 90 PHE A N 1
ATOM 712 C CA . PHE A 1 90 ? -1.422 -8.420 -9.781 1.00 98.81 90 PHE A CA 1
ATOM 713 C C . PHE A 1 90 ? -2.112 -9.501 -8.971 1.00 98.81 90 PHE A C 1
ATOM 715 O O . PHE A 1 90 ? -1.472 -10.365 -8.373 1.00 98.81 90 PHE A O 1
ATOM 722 N N . THR A 1 91 ? -3.437 -9.479 -8.977 1.00 98.69 91 THR A N 1
ATOM 723 C CA . THR A 1 91 ? -4.232 -10.536 -8.365 1.00 98.69 91 THR A CA 1
ATOM 724 C C . THR A 1 91 ? -4.154 -11.832 -9.174 1.00 98.69 91 THR A C 1
ATOM 726 O O . THR A 1 91 ? -4.351 -11.861 -10.388 1.00 98.69 91 THR A O 1
ATOM 729 N N . THR A 1 92 ? -3.914 -12.946 -8.495 1.00 97.69 92 THR A N 1
ATOM 730 C CA . THR A 1 92 ? -4.072 -14.300 -9.040 1.00 97.69 92 THR A CA 1
ATOM 731 C C . THR A 1 92 ? -5.503 -14.790 -8.842 1.00 97.69 92 THR A C 1
ATOM 733 O O . THR A 1 92 ? -6.002 -15.564 -9.646 1.00 97.69 92 THR A O 1
ATOM 736 N N . LEU A 1 93 ? -6.217 -14.324 -7.822 1.00 96.62 93 LEU A N 1
ATOM 737 C CA . LEU A 1 93 ? -7.624 -14.656 -7.577 1.00 96.62 93 LEU A CA 1
ATOM 738 C C . LEU A 1 93 ? -8.416 -13.382 -7.303 1.00 96.62 93 LEU A C 1
ATOM 740 O O . LEU A 1 93 ? -7.838 -12.353 -6.965 1.00 96.62 93 LEU A O 1
ATOM 744 N N . THR A 1 94 ? -9.739 -13.442 -7.431 1.00 97.88 94 THR A N 1
ATOM 745 C CA . THR A 1 94 ? -10.581 -12.309 -7.040 1.00 97.88 94 THR A CA 1
ATOM 746 C C . THR A 1 94 ? -10.426 -12.056 -5.542 1.00 97.88 94 THR A C 1
ATOM 748 O O . THR A 1 94 ? -10.684 -12.947 -4.734 1.00 97.88 94 THR A O 1
ATOM 751 N N . LEU A 1 95 ? -10.024 -10.840 -5.175 1.00 98.06 95 LEU A N 1
ATOM 752 C CA . LEU A 1 95 ? -9.929 -10.413 -3.783 1.00 98.06 95 LEU A CA 1
ATOM 753 C C . LEU A 1 95 ? -11.222 -9.708 -3.368 1.00 98.06 95 LEU A C 1
ATOM 755 O O . LEU A 1 95 ? -11.678 -8.820 -4.095 1.00 98.06 95 LEU A O 1
ATOM 759 N N . PRO A 1 96 ? -11.820 -10.051 -2.216 1.00 97.06 96 PRO A N 1
ATOM 760 C CA . PRO A 1 96 ? -12.950 -9.296 -1.696 1.00 97.06 96 PRO A CA 1
ATOM 761 C C . PRO A 1 96 ? -12.522 -7.889 -1.254 1.00 97.06 96 PRO A C 1
ATOM 763 O O . PRO A 1 96 ? -11.340 -7.592 -1.105 1.00 97.06 96 PRO A O 1
ATOM 766 N N . LYS A 1 97 ? -13.504 -7.014 -1.020 1.00 95.94 97 LYS A N 1
ATOM 767 C CA . LYS A 1 97 ? -13.299 -5.748 -0.299 1.00 95.94 97 LYS A CA 1
ATOM 768 C C . LYS A 1 97 ? -12.829 -6.037 1.141 1.00 95.94 97 LYS A C 1
ATOM 770 O O . LYS A 1 97 ? -13.141 -7.088 1.692 1.00 95.94 97 LYS A O 1
ATOM 775 N N . ASN A 1 98 ? -12.133 -5.082 1.762 1.00 95.44 98 ASN A N 1
ATOM 776 C CA . ASN A 1 98 ? -11.645 -5.132 3.148 1.00 95.44 98 ASN A CA 1
ATOM 777 C C . ASN A 1 98 ? -10.582 -6.214 3.465 1.00 95.44 98 ASN A C 1
ATOM 779 O O . ASN A 1 98 ? -10.369 -6.534 4.634 1.00 95.44 98 ASN A O 1
ATOM 783 N N . VAL A 1 99 ? -9.859 -6.736 2.468 1.00 97.25 99 VAL A N 1
ATOM 784 C CA . VAL A 1 99 ? -8.627 -7.515 2.691 1.00 97.25 99 VAL A CA 1
ATOM 785 C C . VAL A 1 99 ? -7.502 -6.583 3.124 1.00 97.25 99 VAL A C 1
ATOM 787 O O . VAL A 1 99 ? -7.267 -5.575 2.461 1.00 97.25 99 VAL A O 1
ATOM 790 N N . ARG A 1 100 ? -6.793 -6.925 4.203 1.00 97.56 100 ARG A N 1
ATOM 791 C CA . ARG A 1 100 ? -5.625 -6.210 4.729 1.00 97.56 100 ARG A CA 1
ATOM 792 C C . ARG A 1 100 ? -4.325 -6.942 4.392 1.00 97.56 100 ARG A C 1
ATOM 794 O O . ARG A 1 100 ? -4.202 -8.144 4.621 1.00 97.56 100 ARG A O 1
ATOM 801 N N . PHE A 1 101 ? -3.339 -6.172 3.951 1.00 98.62 101 PHE A N 1
ATOM 802 C CA . PHE A 1 101 ? -1.966 -6.581 3.673 1.00 98.62 101 PHE A CA 1
ATOM 803 C C . PHE A 1 101 ? -0.977 -5.817 4.551 1.00 98.62 101 PHE A C 1
ATOM 805 O O . PHE A 1 101 ? -1.208 -4.647 4.872 1.00 98.62 101 PHE A O 1
ATOM 812 N N . GLY A 1 102 ? 0.146 -6.457 4.871 1.00 97.94 102 GLY A N 1
ATOM 813 C CA . GLY A 1 102 ? 1.271 -5.841 5.565 1.00 97.94 102 GLY A CA 1
ATOM 814 C C . GLY A 1 102 ? 1.555 -6.408 6.957 1.00 97.94 102 GLY A C 1
ATOM 815 O O . GLY A 1 102 ? 1.034 -7.466 7.322 1.00 97.94 102 GLY A O 1
ATOM 816 N N . PRO A 1 103 ? 2.408 -5.723 7.736 1.00 98.25 103 PRO A N 1
ATOM 817 C CA . PRO A 1 103 ? 2.830 -4.330 7.536 1.00 98.25 103 PRO A CA 1
ATOM 818 C C . PRO A 1 103 ? 3.817 -4.123 6.373 1.00 98.25 103 PRO A C 1
ATOM 820 O O . PRO A 1 103 ? 4.543 -5.043 6.000 1.00 98.25 103 PRO A O 1
ATOM 823 N N . TYR A 1 104 ? 3.874 -2.904 5.834 1.00 98.50 104 TYR A N 1
ATOM 824 C CA . TYR A 1 104 ? 4.904 -2.448 4.897 1.00 98.50 104 TYR A CA 1
ATOM 825 C C . TYR A 1 104 ? 6.278 -2.528 5.571 1.00 98.50 104 TYR A C 1
ATOM 827 O O . TYR A 1 104 ? 6.459 -2.028 6.684 1.00 98.50 104 TYR A O 1
ATOM 835 N N . ARG A 1 105 ? 7.247 -3.190 4.928 1.00 98.19 105 ARG A N 1
ATOM 836 C CA . ARG A 1 105 ? 8.573 -3.445 5.514 1.00 98.19 105 ARG A CA 1
ATOM 837 C C . ARG A 1 105 ? 9.658 -2.636 4.819 1.00 98.19 105 ARG A C 1
ATOM 839 O O . ARG A 1 105 ? 9.690 -2.556 3.596 1.00 98.19 105 ARG A O 1
ATOM 846 N N . GLY A 1 106 ? 10.594 -2.132 5.611 1.00 96.81 106 GLY A N 1
ATOM 847 C CA . GLY A 1 106 ? 11.747 -1.363 5.163 1.00 96.81 106 GLY A CA 1
ATOM 848 C C . GLY A 1 106 ? 12.632 -0.968 6.342 1.00 96.81 106 GLY A C 1
ATOM 849 O O . GLY A 1 106 ? 12.383 -1.377 7.478 1.00 96.81 106 GLY A O 1
ATOM 850 N N . ASN A 1 107 ? 13.657 -0.166 6.077 1.00 96.62 107 ASN A N 1
ATOM 851 C CA . ASN A 1 107 ? 14.474 0.425 7.135 1.00 96.62 107 ASN A CA 1
ATOM 852 C C . ASN A 1 107 ? 13.759 1.637 7.739 1.00 96.62 107 ASN A C 1
ATOM 854 O O . ASN A 1 107 ? 13.138 2.412 7.018 1.00 96.62 107 ASN A O 1
ATOM 858 N N . ILE A 1 108 ? 13.902 1.836 9.045 1.00 96.00 108 ILE A N 1
ATOM 859 C CA . ILE A 1 108 ? 13.482 3.080 9.692 1.00 96.00 108 ILE A CA 1
ATOM 860 C C . ILE A 1 108 ? 14.479 4.182 9.318 1.00 96.00 108 ILE A C 1
ATOM 862 O O . ILE A 1 108 ? 15.690 3.983 9.412 1.00 96.00 108 ILE A O 1
ATOM 866 N N . THR A 1 109 ? 13.974 5.334 8.883 1.00 94.88 109 THR A N 1
ATOM 867 C CA . THR A 1 109 ? 14.772 6.516 8.531 1.00 94.88 109 THR A CA 1
ATOM 868 C C . THR A 1 109 ? 14.048 7.796 8.937 1.00 94.88 109 THR A C 1
ATOM 870 O O . THR A 1 109 ? 12.823 7.822 9.013 1.00 94.88 109 THR A O 1
ATOM 873 N N . HIS A 1 110 ? 14.790 8.879 9.158 1.00 92.94 110 HIS A N 1
ATOM 874 C CA . HIS A 1 110 ? 14.228 10.224 9.346 1.00 92.94 110 HIS A CA 1
ATOM 875 C C . HIS A 1 110 ? 14.352 11.098 8.088 1.00 92.94 110 HIS A C 1
ATOM 877 O O . HIS A 1 110 ? 13.814 12.198 8.050 1.00 92.94 110 HIS A O 1
ATOM 883 N N . ASN A 1 111 ? 14.995 10.585 7.030 1.00 86.44 111 ASN A N 1
ATOM 884 C CA . ASN A 1 111 ? 15.228 11.305 5.779 1.00 86.44 111 ASN A CA 1
ATOM 885 C C . ASN A 1 111 ? 14.480 10.648 4.610 1.00 86.44 111 ASN A C 1
ATOM 887 O O . ASN A 1 111 ? 14.649 9.455 4.342 1.00 86.44 111 ASN A O 1
ATOM 891 N N . ALA A 1 112 ? 13.694 11.442 3.877 1.00 77.50 112 ALA A N 1
ATOM 892 C CA . ALA A 1 112 ? 12.902 11.004 2.727 1.00 77.50 112 ALA A CA 1
ATOM 893 C C . ALA A 1 112 ? 13.751 10.974 1.442 1.00 77.50 112 ALA A C 1
ATOM 895 O O . ALA A 1 112 ? 13.577 11.802 0.549 1.00 77.50 112 ALA A O 1
ATOM 896 N N . ALA A 1 113 ? 14.709 10.049 1.360 1.00 78.44 113 ALA A N 1
ATOM 897 C CA . ALA A 1 113 ? 15.644 9.988 0.231 1.00 78.44 113 ALA A CA 1
ATOM 898 C C . ALA A 1 113 ? 15.117 9.190 -0.977 1.00 78.44 113 ALA A C 1
ATOM 900 O O . ALA A 1 113 ? 15.626 9.347 -2.086 1.00 78.44 113 ALA A O 1
ATOM 901 N N . SER A 1 114 ? 14.117 8.324 -0.778 1.00 86.56 114 SER A N 1
ATOM 902 C CA . SER A 1 114 ? 13.637 7.385 -1.793 1.00 86.56 114 SER A CA 1
ATOM 903 C C . SER A 1 114 ? 12.149 7.577 -2.111 1.00 86.56 114 SER A C 1
ATOM 905 O O . SER A 1 114 ? 11.393 8.157 -1.333 1.00 86.56 114 SER A O 1
ATOM 907 N N . ASN A 1 115 ? 11.713 7.040 -3.255 1.00 88.31 115 ASN A N 1
ATOM 908 C CA . ASN A 1 115 ? 10.295 6.983 -3.633 1.00 88.31 115 ASN A CA 1
ATOM 909 C C . ASN A 1 115 ? 9.536 5.809 -2.976 1.00 88.31 115 ASN A C 1
ATOM 911 O O . ASN A 1 115 ? 8.386 5.560 -3.320 1.00 88.31 115 ASN A O 1
ATOM 915 N N . TYR A 1 116 ? 10.178 5.083 -2.057 1.00 93.50 116 TYR A N 1
ATOM 916 C CA . TYR A 1 116 ? 9.645 3.907 -1.360 1.00 93.50 116 TYR A CA 1
ATOM 917 C C . TYR A 1 116 ? 9.444 4.173 0.140 1.00 93.50 116 TYR A C 1
ATOM 919 O O . TYR A 1 116 ? 9.477 3.243 0.949 1.00 93.50 116 TYR A O 1
ATOM 927 N N . CYS A 1 117 ? 9.288 5.443 0.517 1.00 94.00 117 CYS A N 1
ATOM 928 C CA . CYS A 1 117 ? 9.110 5.863 1.900 1.00 94.00 117 CYS A CA 1
ATOM 929 C C . CYS A 1 117 ? 7.633 6.065 2.237 1.00 94.00 117 CYS A C 1
ATOM 931 O O . CYS A 1 117 ? 6.920 6.763 1.518 1.00 94.00 117 CYS A O 1
ATOM 933 N N . TRP A 1 118 ? 7.216 5.547 3.390 1.00 95.12 118 TRP A N 1
ATOM 934 C CA . TRP A 1 118 ? 5.976 5.963 4.042 1.00 95.12 118 TRP A CA 1
ATOM 935 C C . TRP A 1 118 ? 6.257 6.665 5.366 1.00 95.12 118 TRP A C 1
ATOM 937 O O . TRP A 1 118 ? 7.046 6.163 6.164 1.00 95.12 118 TRP A O 1
ATOM 947 N N . GLN A 1 119 ? 5.585 7.793 5.603 1.00 94.38 119 GLN A N 1
ATOM 948 C CA . GLN A 1 119 ? 5.643 8.544 6.857 1.00 94.38 119 GLN A CA 1
ATOM 949 C C . GLN A 1 119 ? 4.775 7.883 7.934 1.00 94.38 119 GLN A C 1
ATOM 951 O O . GLN A 1 119 ? 3.611 7.574 7.690 1.00 94.38 119 GLN A O 1
ATOM 956 N N . ILE A 1 120 ? 5.346 7.706 9.125 1.00 94.81 120 ILE A N 1
ATOM 957 C CA . ILE A 1 120 ? 4.647 7.335 10.358 1.00 94.81 120 ILE A CA 1
ATOM 958 C C . ILE A 1 120 ? 4.437 8.595 11.197 1.00 94.81 120 ILE A C 1
ATOM 960 O O . ILE A 1 120 ? 5.356 9.409 11.352 1.00 94.81 120 ILE A O 1
ATOM 964 N N . TYR A 1 121 ? 3.244 8.738 11.754 1.00 92.94 121 TYR A N 1
ATOM 965 C CA . TYR A 1 121 ? 2.841 9.824 12.635 1.00 92.94 121 TYR A CA 1
ATOM 966 C C . TYR A 1 121 ? 2.726 9.323 14.075 1.00 92.94 121 TYR A C 1
ATOM 968 O O . TYR A 1 121 ? 2.346 8.178 14.322 1.00 92.94 121 TYR A O 1
ATOM 976 N N . ASP A 1 122 ? 3.095 10.170 15.031 1.00 91.44 122 ASP A N 1
ATOM 977 C CA . ASP A 1 122 ? 2.947 9.883 16.454 1.00 91.44 122 ASP A CA 1
ATOM 978 C C . ASP A 1 122 ? 1.502 10.103 16.945 1.00 91.44 122 ASP A C 1
ATOM 980 O O . ASP A 1 122 ? 0.609 10.497 16.192 1.00 91.44 122 ASP A O 1
ATOM 984 N N . LYS A 1 123 ? 1.275 9.888 18.246 1.00 87.69 123 LYS A N 1
ATOM 985 C CA . LYS A 1 123 ? -0.025 10.104 18.908 1.00 87.69 123 LYS A CA 1
ATOM 986 C C . LYS A 1 123 ? -0.573 11.534 18.802 1.00 87.69 123 LYS A C 1
ATOM 988 O O . LYS A 1 123 ? -1.765 11.741 18.977 1.00 87.69 123 LYS A O 1
ATOM 993 N N . ASN A 1 124 ? 0.286 12.515 18.525 1.00 87.38 124 ASN A N 1
ATOM 994 C CA . ASN A 1 124 ? -0.085 13.919 18.357 1.00 87.38 124 ASN A CA 1
ATOM 995 C C . ASN A 1 124 ? -0.231 14.292 16.872 1.00 87.38 124 ASN A C 1
ATOM 997 O O . ASN A 1 124 ? -0.237 15.478 16.537 1.00 87.38 124 ASN A O 1
ATOM 1001 N N . ASN A 1 125 ? -0.295 13.293 15.982 1.00 86.75 125 ASN A N 1
ATOM 1002 C CA . ASN A 1 125 ? -0.325 13.453 14.533 1.00 86.75 125 ASN A CA 1
ATOM 1003 C C . ASN A 1 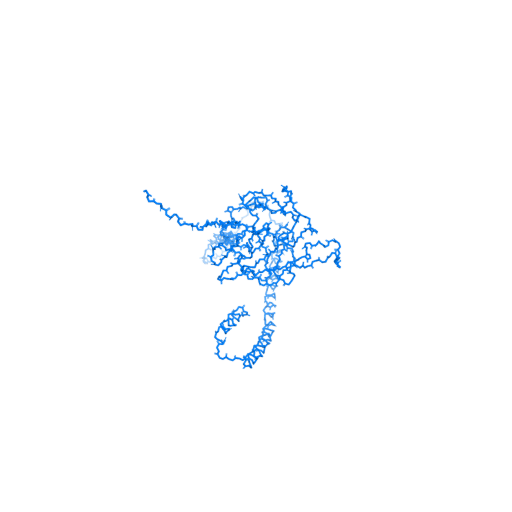125 ? 0.883 14.239 13.979 1.00 86.75 125 ASN A C 1
ATOM 1005 O O . ASN A 1 125 ? 0.785 14.928 12.961 1.00 86.75 125 ASN A O 1
ATOM 1009 N N . LYS A 1 126 ? 2.040 14.155 14.650 1.00 91.06 126 LYS A N 1
ATOM 1010 C CA . LYS A 1 126 ? 3.299 14.748 14.183 1.00 91.06 126 LYS A CA 1
ATOM 1011 C C . LYS A 1 126 ? 4.145 13.697 13.461 1.00 91.06 126 LYS A C 1
ATOM 1013 O O . LYS A 1 126 ? 4.185 12.549 13.908 1.00 91.06 126 LYS A O 1
ATOM 1018 N N . PRO A 1 127 ? 4.849 14.055 12.372 1.00 92.69 127 PRO A N 1
ATOM 1019 C CA . PRO A 1 127 ? 5.789 13.151 11.713 1.00 92.69 127 PRO A CA 1
ATOM 1020 C C . PRO A 1 127 ? 6.829 12.602 12.706 1.00 92.69 127 PRO A C 1
ATOM 1022 O O . PRO A 1 127 ? 7.551 13.372 13.332 1.00 92.69 127 PRO A O 1
ATOM 1025 N N . SER A 1 128 ? 6.907 11.276 12.853 1.00 93.94 128 SER A N 1
ATOM 1026 C CA . SER A 1 128 ? 7.858 10.593 13.743 1.00 93.94 128 SER A CA 1
ATOM 1027 C C . SER A 1 128 ? 9.086 10.093 12.974 1.00 93.94 128 SER A C 1
ATOM 1029 O O . SER A 1 128 ? 10.204 10.577 13.146 1.00 93.94 128 SER A O 1
ATOM 1031 N N . HIS A 1 129 ? 8.876 9.120 12.094 1.00 94.88 129 HIS A N 1
ATOM 1032 C CA . HIS A 1 129 ? 9.904 8.492 11.270 1.00 94.88 129 HIS A CA 1
ATOM 1033 C C . HIS A 1 129 ? 9.264 7.957 9.989 1.00 94.88 129 HIS A C 1
ATOM 1035 O O . HIS A 1 129 ? 8.044 7.966 9.839 1.00 94.88 129 HIS A O 1
ATOM 1041 N N . MET A 1 130 ? 10.078 7.475 9.062 1.00 95.12 130 MET A N 1
ATOM 1042 C CA . MET A 1 130 ? 9.634 6.853 7.823 1.00 95.12 130 MET A CA 1
ATOM 1043 C C . MET A 1 130 ? 10.089 5.402 7.739 1.00 95.12 130 MET A C 1
ATOM 1045 O O . MET A 1 130 ? 11.141 5.037 8.264 1.00 95.12 130 MET A O 1
ATOM 1049 N N . ILE A 1 131 ? 9.315 4.592 7.021 1.00 96.75 131 ILE A N 1
ATOM 1050 C CA . ILE A 1 131 ? 9.698 3.241 6.609 1.00 96.75 131 ILE A CA 1
ATOM 1051 C C . ILE A 1 131 ? 10.140 3.296 5.147 1.00 96.75 131 ILE A C 1
ATOM 1053 O O . ILE A 1 131 ? 9.309 3.518 4.269 1.00 96.75 131 ILE A O 1
ATOM 1057 N N . ASP A 1 132 ? 11.431 3.087 4.889 1.00 96.62 132 ASP A N 1
ATOM 1058 C CA . ASP A 1 132 ? 12.034 3.098 3.553 1.00 96.62 132 ASP A CA 1
ATOM 1059 C C . ASP A 1 132 ? 12.252 1.677 3.013 1.00 96.62 132 ASP A C 1
ATOM 1061 O O . ASP A 1 132 ? 13.116 0.928 3.487 1.00 96.62 132 ASP A O 1
ATOM 1065 N N . ALA A 1 133 ? 11.492 1.310 1.981 1.00 97.38 133 ALA A N 1
ATOM 1066 C CA . ALA A 1 133 ? 11.612 0.027 1.285 1.00 97.38 133 ALA A CA 1
ATOM 1067 C C . ALA A 1 133 ? 12.521 0.067 0.040 1.00 97.38 133 ALA A C 1
ATOM 1069 O O . ALA A 1 133 ? 12.467 -0.839 -0.807 1.00 97.38 133 ALA A O 1
ATOM 1070 N N . SER A 1 134 ? 13.382 1.085 -0.081 1.00 96.00 134 SER A N 1
ATOM 1071 C CA . SER A 1 134 ? 14.363 1.205 -1.164 1.00 96.00 134 SER A CA 1
ATOM 1072 C C . SER A 1 134 ? 15.226 -0.051 -1.301 1.00 96.00 134 SER A C 1
ATOM 1074 O O . SER A 1 134 ? 15.387 -0.557 -2.411 1.00 96.00 134 SER A O 1
ATOM 1076 N N . ASN A 1 135 ? 15.700 -0.615 -0.183 1.00 95.88 135 ASN A N 1
ATOM 1077 C CA . ASN A 1 135 ? 16.472 -1.854 -0.163 1.00 95.88 135 ASN A CA 1
ATOM 1078 C C . ASN A 1 135 ? 15.549 -3.082 -0.332 1.00 95.88 135 ASN A C 1
ATOM 1080 O O . ASN A 1 135 ? 14.829 -3.442 0.608 1.00 95.88 135 ASN A O 1
ATOM 1084 N N . PRO A 1 136 ? 15.600 -3.793 -1.474 1.00 96.06 136 PRO A N 1
ATOM 1085 C CA . PRO A 1 136 ? 14.695 -4.902 -1.769 1.00 96.06 136 PRO A CA 1
ATOM 1086 C C . PRO A 1 136 ? 15.009 -6.179 -0.962 1.00 96.06 136 PRO A C 1
ATOM 1088 O O . PRO A 1 136 ? 14.212 -7.114 -0.949 1.00 96.06 136 PRO A O 1
ATOM 1091 N N . ASN A 1 137 ? 16.142 -6.226 -0.252 1.00 95.19 137 ASN A N 1
ATOM 1092 C CA . ASN A 1 137 ? 16.510 -7.327 0.643 1.00 95.19 137 ASN A CA 1
ATOM 1093 C C . ASN A 1 137 ? 16.088 -7.097 2.104 1.00 95.19 137 ASN A C 1
ATOM 1095 O O . ASN A 1 137 ? 16.078 -8.043 2.889 1.00 95.19 137 ASN A O 1
ATOM 1099 N N . LYS A 1 138 ? 15.704 -5.865 2.465 1.00 95.19 138 LYS A N 1
ATOM 1100 C CA . LYS A 1 138 ? 15.220 -5.486 3.808 1.00 95.19 138 LYS A CA 1
ATOM 1101 C C . LYS A 1 138 ? 13.743 -5.064 3.829 1.00 95.19 138 LYS A C 1
ATOM 1103 O O . LYS A 1 138 ? 13.257 -4.551 4.830 1.00 95.19 138 LYS A O 1
ATOM 1108 N N . SER A 1 139 ? 13.032 -5.284 2.729 1.00 97.50 139 SER A N 1
ATOM 1109 C CA . SER A 1 139 ? 11.625 -4.919 2.540 1.00 97.50 139 SER A CA 1
ATOM 1110 C C . SER A 1 139 ? 10.772 -6.125 2.137 1.00 97.50 139 SER A C 1
ATOM 1112 O O . SER A 1 139 ? 11.257 -7.262 2.096 1.00 97.50 139 SER A O 1
ATOM 1114 N N . ASN A 1 140 ? 9.485 -5.889 1.879 1.00 98.62 140 ASN A N 1
ATOM 1115 C CA . ASN A 1 140 ? 8.533 -6.895 1.417 1.00 98.62 140 ASN A CA 1
ATOM 1116 C C . ASN A 1 140 ? 7.898 -6.517 0.069 1.00 98.62 140 ASN A C 1
ATOM 1118 O O . ASN A 1 140 ? 8.168 -5.462 -0.506 1.00 98.62 140 ASN A O 1
ATOM 1122 N N . TRP A 1 141 ? 7.063 -7.414 -0.448 1.00 98.62 141 TRP A N 1
ATOM 1123 C CA . TRP A 1 141 ? 6.442 -7.342 -1.770 1.00 98.62 141 TRP A CA 1
ATOM 1124 C C . TRP A 1 141 ? 5.608 -6.073 -1.983 1.00 98.62 141 TRP A C 1
ATOM 1126 O O . TRP A 1 141 ? 5.464 -5.624 -3.118 1.00 98.62 141 TRP A O 1
ATOM 1136 N N . MET A 1 142 ? 5.102 -5.462 -0.906 1.00 98.69 142 MET A N 1
ATOM 1137 C CA . MET A 1 142 ? 4.303 -4.236 -0.973 1.00 98.69 142 MET A CA 1
ATOM 1138 C C . MET A 1 142 ? 5.057 -3.071 -1.629 1.00 98.69 142 MET A C 1
ATOM 1140 O O . MET A 1 142 ? 4.421 -2.172 -2.169 1.00 98.69 142 MET A O 1
ATOM 1144 N N . ARG A 1 143 ? 6.399 -3.103 -1.656 1.00 98.06 143 ARG A N 1
ATOM 1145 C CA . ARG A 1 143 ? 7.225 -2.119 -2.377 1.00 98.06 143 ARG A CA 1
ATOM 1146 C C . ARG A 1 143 ? 6.959 -2.062 -3.887 1.00 98.06 143 ARG A C 1
ATOM 1148 O O . ARG A 1 143 ? 7.319 -1.076 -4.509 1.00 98.06 143 ARG A O 1
ATOM 1155 N N . TYR A 1 144 ? 6.400 -3.125 -4.471 1.00 98.38 144 TYR A N 1
ATOM 1156 C CA . TYR A 1 144 ? 6.116 -3.227 -5.908 1.00 98.38 144 TYR A CA 1
ATOM 1157 C C . TYR A 1 144 ? 4.688 -2.792 -6.276 1.00 98.38 144 TYR A C 1
ATOM 1159 O O . TYR A 1 144 ? 4.310 -2.869 -7.440 1.00 98.38 144 TYR A O 1
ATOM 1167 N N . VAL A 1 145 ? 3.862 -2.393 -5.303 1.00 98.44 145 VAL A N 1
ATOM 1168 C CA . VAL A 1 145 ? 2.517 -1.864 -5.575 1.00 98.44 145 VAL A CA 1
ATOM 1169 C C . VAL A 1 145 ? 2.659 -0.443 -6.112 1.00 98.44 145 VAL A C 1
ATOM 1171 O O . VAL A 1 145 ? 3.300 0.379 -5.464 1.00 98.44 145 VAL A O 1
ATOM 1174 N N . ASN A 1 146 ? 2.053 -0.158 -7.267 1.00 97.56 146 ASN A N 1
ATOM 1175 C CA . ASN A 1 146 ? 2.192 1.126 -7.952 1.00 97.56 146 ASN A CA 1
ATOM 1176 C C . ASN A 1 146 ? 1.186 2.187 -7.489 1.00 97.56 146 ASN A C 1
ATOM 1178 O O . ASN A 1 146 ? 0.148 1.889 -6.883 1.00 97.56 146 ASN A O 1
ATOM 1182 N N . CYS A 1 147 ? 1.499 3.444 -7.822 1.00 96.06 147 CYS A N 1
ATOM 1183 C CA . CYS A 1 147 ? 0.629 4.577 -7.545 1.00 96.06 147 CYS A CA 1
ATOM 1184 C C . CYS A 1 147 ? -0.561 4.579 -8.501 1.00 96.06 147 CYS A C 1
ATOM 1186 O O . CYS A 1 147 ? -0.369 4.608 -9.719 1.00 96.06 147 CYS A O 1
ATOM 1188 N N . SER A 1 148 ? -1.782 4.646 -7.976 1.00 95.81 148 SER A N 1
ATOM 1189 C CA . SER A 1 148 ? -2.933 4.993 -8.806 1.00 95.81 148 SER A CA 1
ATOM 1190 C C . SER A 1 148 ? -2.785 6.417 -9.344 1.00 95.81 148 SER A C 1
ATOM 1192 O O . SER A 1 148 ? -2.479 7.359 -8.616 1.00 95.81 148 SER A O 1
ATOM 1194 N N . ARG A 1 149 ? -3.067 6.589 -10.633 1.00 93.00 149 ARG A N 1
ATOM 1195 C CA . ARG A 1 149 ? -3.090 7.869 -11.357 1.00 93.00 149 ARG A CA 1
ATOM 1196 C C . ARG A 1 149 ? -4.503 8.442 -11.448 1.00 93.00 149 ARG A C 1
ATOM 1198 O O . ARG A 1 149 ? -4.677 9.604 -11.806 1.00 93.00 149 ARG A O 1
ATOM 1205 N N . HIS A 1 150 ? -5.507 7.622 -11.141 1.00 93.00 150 HIS A N 1
ATOM 1206 C CA . HIS A 1 150 ? -6.915 7.988 -11.179 1.00 93.00 150 HIS A CA 1
ATOM 1207 C C . HIS A 1 150 ? -7.740 7.194 -10.154 1.00 93.00 150 HIS A C 1
ATOM 1209 O O . HIS A 1 150 ? -7.463 6.022 -9.882 1.00 93.00 150 HIS A O 1
ATOM 1215 N N . TRP A 1 151 ? -8.812 7.795 -9.631 1.00 91.25 151 TRP A N 1
ATOM 1216 C CA . TRP A 1 151 ? -9.664 7.168 -8.613 1.00 91.25 151 TRP A CA 1
ATOM 1217 C C . TRP A 1 151 ? -10.328 5.860 -9.082 1.00 91.25 151 TRP A C 1
ATOM 1219 O O . TRP A 1 151 ? -10.531 4.943 -8.286 1.00 91.25 151 TRP A O 1
ATOM 1229 N N . CYS A 1 152 ? -10.641 5.738 -10.379 1.00 92.75 152 CYS A N 1
ATOM 1230 C CA . CYS A 1 152 ? -11.241 4.516 -10.932 1.00 92.75 152 CYS A CA 1
ATOM 1231 C C . CYS A 1 152 ? -10.308 3.300 -10.838 1.00 92.75 152 CYS A C 1
ATOM 1233 O O . CYS A 1 152 ? -10.783 2.202 -10.543 1.00 92.75 152 CYS A O 1
ATOM 1235 N N . GLU A 1 153 ? -9.003 3.475 -11.077 1.00 95.12 153 GLU A N 1
ATOM 1236 C CA . GLU A 1 153 ? -8.032 2.371 -11.008 1.00 95.12 153 GLU A CA 1
ATOM 1237 C C . GLU A 1 153 ? -7.574 2.092 -9.571 1.00 95.12 153 GLU A C 1
ATOM 1239 O O . GLU A 1 153 ? -7.239 0.954 -9.257 1.00 95.12 153 GLU A O 1
ATOM 1244 N N . GLN A 1 154 ? -7.658 3.080 -8.670 1.00 97.38 154 GLN A N 1
ATOM 1245 C CA . GLN A 1 154 ? -7.348 2.888 -7.254 1.00 97.38 154 GLN A CA 1
ATOM 1246 C C . GLN A 1 154 ? -8.215 1.789 -6.641 1.00 97.38 154 GLN A C 1
ATOM 1248 O O . GLN A 1 154 ? -9.446 1.880 -6.606 1.00 97.38 154 GLN A O 1
ATOM 1253 N N . ASN A 1 155 ? -7.570 0.753 -6.120 1.00 98.31 155 ASN A N 1
ATOM 1254 C CA . ASN A 1 155 ? -8.238 -0.378 -5.486 1.00 98.31 155 ASN A CA 1
ATOM 1255 C C . ASN A 1 155 ? -7.666 -0.720 -4.101 1.00 98.31 155 ASN A C 1
ATOM 1257 O O . ASN A 1 155 ? -8.272 -1.516 -3.382 1.00 98.31 155 ASN A O 1
ATOM 1261 N N . LEU A 1 156 ? -6.605 -0.028 -3.680 1.00 98.38 156 LEU A N 1
ATOM 1262 C CA . LEU A 1 156 ? -6.057 -0.048 -2.331 1.00 98.38 156 LEU A CA 1
ATOM 1263 C C . LEU A 1 156 ? -6.079 1.343 -1.679 1.00 98.38 156 LEU A C 1
ATOM 1265 O O . LEU A 1 156 ? -5.997 2.383 -2.339 1.00 98.38 156 LEU A O 1
ATOM 1269 N N . VAL A 1 157 ? -6.117 1.350 -0.348 1.00 96.88 157 VAL A N 1
ATOM 1270 C CA . VAL A 1 157 ? -5.780 2.513 0.482 1.00 96.88 157 VAL A CA 1
ATOM 1271 C C . VAL A 1 157 ? -4.696 2.126 1.482 1.00 96.88 157 VAL A C 1
ATOM 1273 O O . VAL A 1 157 ? -4.739 1.027 2.040 1.00 96.88 157 VAL A O 1
ATOM 1276 N N . ALA A 1 158 ? -3.734 3.025 1.687 1.00 96.81 158 ALA A N 1
ATOM 1277 C CA . ALA A 1 158 ? -2.736 2.919 2.740 1.00 96.81 158 ALA A CA 1
ATOM 1278 C C . ALA A 1 158 ? -3.255 3.564 4.025 1.00 96.81 158 ALA A C 1
ATOM 1280 O O . ALA A 1 158 ? -3.902 4.608 3.975 1.00 96.81 158 ALA A O 1
ATOM 1281 N N . PHE A 1 159 ? -2.990 2.937 5.166 1.00 94.69 159 PHE A N 1
ATOM 1282 C CA . PHE A 1 159 ? -3.359 3.471 6.472 1.00 94.69 159 PHE A CA 1
ATOM 1283 C C . PHE A 1 159 ? -2.340 3.054 7.527 1.00 94.69 159 PHE A C 1
ATOM 1285 O O . PHE A 1 159 ? -1.729 1.986 7.416 1.00 94.69 159 PHE A O 1
ATOM 1292 N N . GLN A 1 160 ? -2.160 3.908 8.532 1.00 95.25 160 GLN A N 1
ATOM 1293 C CA . GLN A 1 160 ? -1.374 3.582 9.712 1.00 95.25 160 GLN A CA 1
ATOM 1294 C C . GLN A 1 160 ? -2.234 2.773 10.684 1.00 95.25 160 GLN A C 1
ATOM 1296 O O . GLN A 1 160 ? -3.433 3.026 10.813 1.00 95.25 160 GLN A O 1
ATOM 1301 N N . TYR A 1 161 ? -1.632 1.751 11.279 1.00 94.25 161 TYR A N 1
ATOM 1302 C CA . TYR A 1 161 ? -2.207 1.006 12.387 1.00 94.25 161 TYR A CA 1
ATOM 1303 C C . TYR A 1 161 ? -1.077 0.495 13.283 1.00 94.25 161 TYR A C 1
ATOM 1305 O O . TYR A 1 161 ? -0.169 -0.190 12.804 1.00 94.25 161 TYR A O 1
ATOM 1313 N N . ARG A 1 162 ? -1.125 0.790 14.583 1.00 92.81 162 ARG A N 1
ATOM 1314 C CA . ARG A 1 162 ? -0.142 0.347 15.592 1.00 92.81 162 ARG A CA 1
ATOM 1315 C C . ARG A 1 162 ? 1.318 0.578 15.162 1.00 92.81 162 ARG A C 1
ATOM 1317 O O . ARG A 1 162 ? 2.135 -0.342 15.184 1.00 92.81 162 ARG A O 1
ATOM 1324 N N . GLY A 1 163 ? 1.633 1.792 14.719 1.00 92.81 163 GLY A N 1
ATOM 1325 C CA . GLY A 1 163 ? 2.977 2.240 14.348 1.00 92.81 163 GLY A CA 1
ATOM 1326 C C . GLY A 1 163 ? 3.486 1.711 13.005 1.00 92.81 163 GLY A C 1
ATOM 1327 O O . GLY A 1 163 ? 4.674 1.826 12.704 1.00 92.81 163 GLY A O 1
ATOM 1328 N N . HIS A 1 164 ? 2.618 1.111 12.190 1.00 96.19 164 HIS A N 1
ATOM 1329 C CA . HIS A 1 164 ? 2.993 0.513 10.913 1.00 96.19 164 HIS A CA 1
ATOM 1330 C C . HIS A 1 164 ? 2.011 0.867 9.799 1.00 96.19 164 HIS A C 1
ATOM 1332 O O . HIS A 1 164 ? 0.842 1.136 10.047 1.00 96.19 164 HIS A O 1
ATOM 1338 N N . ILE A 1 165 ? 2.474 0.803 8.550 1.00 97.56 165 ILE A N 1
ATOM 1339 C CA . ILE A 1 165 ? 1.622 1.011 7.375 1.00 97.56 165 ILE A CA 1
ATOM 1340 C C . ILE A 1 165 ? 1.065 -0.313 6.874 1.00 97.56 165 ILE A C 1
ATOM 1342 O O . ILE A 1 165 ? 1.801 -1.281 6.693 1.00 97.56 165 ILE A O 1
ATOM 1346 N N . TYR A 1 166 ? -0.228 -0.326 6.581 1.00 98.19 166 TYR A N 1
ATOM 1347 C CA . TYR A 1 166 ? -0.934 -1.440 5.964 1.00 98.19 166 TYR A CA 1
ATOM 1348 C C . TYR A 1 166 ? -1.665 -0.963 4.720 1.00 98.19 166 TYR A C 1
ATOM 1350 O O . TYR A 1 166 ? -2.056 0.201 4.619 1.00 98.19 166 TYR A O 1
ATOM 1358 N N . TYR A 1 167 ? -1.898 -1.882 3.786 1.00 98.50 167 TYR A N 1
ATOM 1359 C CA . TYR A 1 167 ? -2.805 -1.647 2.665 1.00 98.50 167 TYR A CA 1
ATOM 1360 C C . TYR A 1 167 ? -4.096 -2.412 2.889 1.00 98.50 167 TYR A C 1
ATOM 1362 O O . TYR A 1 167 ? -4.074 -3.534 3.394 1.00 98.50 167 TYR A O 1
ATOM 1370 N N . ARG A 1 168 ? -5.226 -1.828 2.493 1.00 97.62 168 ARG A N 1
ATOM 1371 C CA . ARG A 1 168 ? -6.492 -2.559 2.419 1.00 97.62 168 ARG A CA 1
ATOM 1372 C C . ARG A 1 168 ? -7.210 -2.344 1.102 1.00 97.62 168 ARG A C 1
ATOM 1374 O O . ARG A 1 168 ? -7.205 -1.240 0.561 1.00 97.62 168 ARG A O 1
ATOM 1381 N N . THR A 1 169 ? -7.863 -3.390 0.614 1.00 98.25 169 THR A N 1
ATOM 1382 C CA . THR A 1 169 ? -8.708 -3.327 -0.582 1.00 98.25 169 THR A CA 1
ATOM 1383 C C . THR A 1 169 ? -9.975 -2.530 -0.290 1.00 98.25 169 THR A C 1
ATOM 1385 O O . THR A 1 169 ? -10.723 -2.866 0.631 1.00 98.25 169 THR A O 1
ATOM 1388 N N . ILE A 1 170 ? -10.254 -1.505 -1.090 1.00 96.44 170 ILE A N 1
ATOM 1389 C CA . ILE A 1 170 ? -11.442 -0.644 -0.915 1.00 96.44 170 ILE A CA 1
ATOM 1390 C C . ILE A 1 170 ? -12.654 -1.113 -1.728 1.00 96.44 170 ILE A C 1
ATOM 1392 O O . ILE A 1 170 ? -13.764 -0.616 -1.544 1.00 96.44 170 ILE A O 1
ATOM 1396 N N . LYS A 1 171 ? -12.445 -2.092 -2.608 1.00 96.50 171 LYS A N 1
ATOM 1397 C CA . LYS A 1 171 ? -13.454 -2.727 -3.458 1.00 96.50 171 LYS A CA 1
ATOM 1398 C C . LYS A 1 171 ? -13.027 -4.152 -3.788 1.00 96.50 171 LYS A C 1
ATOM 1400 O O . LYS A 1 171 ? -11.859 -4.490 -3.612 1.00 96.50 171 LYS A O 1
ATOM 1405 N N . THR A 1 172 ? -13.962 -4.964 -4.269 1.00 97.88 172 THR A N 1
ATOM 1406 C CA . THR A 1 172 ? -13.635 -6.274 -4.839 1.00 97.88 172 THR A CA 1
ATOM 1407 C C . THR A 1 172 ? -12.723 -6.081 -6.049 1.00 97.88 172 THR A C 1
ATOM 1409 O O . THR A 1 172 ? -13.020 -5.264 -6.923 1.00 97.88 172 THR A O 1
ATOM 1412 N N . ILE A 1 173 ? -11.616 -6.817 -6.092 1.00 98.50 173 ILE A N 1
ATOM 1413 C CA . ILE A 1 173 ? -10.603 -6.730 -7.144 1.00 98.50 173 ILE A CA 1
ATOM 1414 C C . ILE A 1 173 ? -10.662 -8.022 -7.958 1.00 98.50 173 ILE A C 1
ATOM 1416 O O . ILE A 1 173 ? -10.344 -9.078 -7.408 1.00 98.50 173 ILE A O 1
ATOM 1420 N N . PRO A 1 174 ? -11.073 -7.983 -9.238 1.00 98.31 174 PRO A N 1
ATOM 1421 C CA . PRO A 1 174 ? -11.099 -9.169 -10.090 1.00 98.31 174 PRO A CA 1
ATOM 1422 C C . PRO A 1 174 ? -9.719 -9.813 -10.214 1.00 98.31 174 PRO A C 1
ATOM 1424 O O . PRO A 1 174 ? -8.697 -9.150 -10.035 1.00 98.31 174 PRO A O 1
ATOM 1427 N N . ARG A 1 175 ? -9.680 -11.099 -10.568 1.00 98.06 175 ARG A N 1
ATOM 1428 C CA . ARG A 1 175 ? -8.443 -11.790 -10.960 1.00 98.06 175 ARG A CA 1
ATOM 1429 C C . ARG A 1 175 ? -7.729 -11.038 -12.100 1.00 98.06 175 ARG A C 1
ATOM 1431 O O . ARG A 1 175 ? -8.382 -10.448 -12.957 1.00 98.06 175 ARG A O 1
ATOM 1438 N N . PHE A 1 176 ? -6.399 -11.091 -12.106 1.00 98.06 176 PHE A N 1
ATOM 1439 C CA . PHE A 1 176 ? -5.504 -10.451 -13.078 1.00 98.06 176 PHE A CA 1
ATOM 1440 C C . PHE A 1 176 ? -5.589 -8.923 -13.137 1.00 98.06 176 PHE A C 1
ATOM 1442 O O . PHE A 1 176 ? -5.279 -8.315 -14.157 1.00 98.06 176 PHE A O 1
ATOM 1449 N N . THR A 1 177 ? -5.997 -8.293 -12.039 1.00 98.56 177 THR A N 1
ATOM 1450 C CA . THR A 1 177 ? -6.049 -6.834 -11.927 1.00 98.56 177 THR A CA 1
ATOM 1451 C C . THR A 1 177 ? -4.848 -6.340 -11.127 1.00 98.56 177 THR A C 1
ATOM 1453 O O . THR A 1 177 ? -4.522 -6.910 -10.084 1.00 98.56 177 THR A O 1
ATOM 1456 N N . GLU A 1 178 ? -4.192 -5.285 -11.610 1.00 98.69 178 GLU A N 1
ATOM 1457 C CA . GLU A 1 178 ? -3.073 -4.650 -10.907 1.00 98.69 178 GLU A CA 1
ATOM 1458 C C . GLU A 1 178 ? -3.563 -3.981 -9.617 1.00 98.69 178 GLU A C 1
ATOM 1460 O O . GLU A 1 178 ? -4.594 -3.304 -9.597 1.00 98.69 178 GLU A O 1
ATOM 1465 N N . LEU A 1 179 ? -2.826 -4.170 -8.530 1.00 98.81 179 LEU A N 1
ATOM 1466 C CA . LEU A 1 179 ? -3.031 -3.476 -7.272 1.00 98.81 179 LEU A CA 1
ATOM 1467 C C . LEU A 1 179 ? -2.460 -2.061 -7.366 1.00 98.81 179 LEU A C 1
ATOM 1469 O O . LEU A 1 179 ? -1.282 -1.875 -7.665 1.00 98.81 179 LEU A O 1
ATOM 1473 N N . MET A 1 180 ? -3.301 -1.079 -7.058 1.00 98.31 180 MET A N 1
ATOM 1474 C CA . MET A 1 180 ? -3.011 0.343 -7.192 1.00 98.31 180 MET A CA 1
ATOM 1475 C C . MET A 1 180 ? -3.396 1.077 -5.909 1.00 98.31 180 MET A C 1
ATOM 1477 O O . MET A 1 180 ? -4.563 1.057 -5.492 1.00 98.31 180 MET A O 1
ATOM 1481 N N . VAL A 1 181 ? -2.424 1.753 -5.299 1.00 97.56 181 VAL A N 1
ATOM 1482 C CA . VAL A 1 181 ? -2.593 2.542 -4.069 1.00 97.56 181 VAL A CA 1
ATOM 1483 C C . VAL A 1 181 ? -2.293 4.010 -4.347 1.00 97.56 181 VAL A C 1
ATOM 1485 O O . VAL A 1 181 ? -1.394 4.315 -5.115 1.00 97.56 181 VAL A O 1
ATOM 1488 N N . PHE A 1 182 ? -3.013 4.947 -3.736 1.00 94.12 182 PHE A N 1
ATOM 1489 C CA . PHE A 1 182 ? -2.681 6.366 -3.887 1.00 94.12 182 PHE A CA 1
ATOM 1490 C C . PHE A 1 182 ? -1.587 6.763 -2.889 1.00 94.12 182 PHE A C 1
ATOM 1492 O O . PHE A 1 182 ? -1.768 6.586 -1.686 1.00 94.12 182 PHE A O 1
ATOM 1499 N N . TYR A 1 183 ? -0.467 7.307 -3.374 1.00 88.94 183 TYR A N 1
ATOM 1500 C CA . TYR A 1 183 ? 0.687 7.668 -2.529 1.00 88.94 183 TYR A CA 1
ATOM 1501 C C . TYR A 1 183 ? 0.495 8.974 -1.746 1.00 88.94 183 TYR A C 1
ATOM 1503 O O . TYR A 1 183 ? 1.313 9.315 -0.898 1.00 88.94 183 TYR A O 1
ATOM 1511 N N . GLY A 1 184 ? -0.565 9.724 -2.041 1.00 85.81 184 GLY A N 1
ATOM 1512 C CA . GLY A 1 184 ? -0.772 11.064 -1.509 1.00 85.81 184 GLY A CA 1
ATOM 1513 C C . GLY A 1 184 ? -0.376 12.158 -2.499 1.00 85.81 184 GLY A C 1
ATOM 1514 O O . GLY A 1 184 ? 0.303 11.934 -3.503 1.00 85.81 184 GLY A O 1
ATOM 1515 N N . ILE A 1 185 ? -0.847 13.369 -2.211 1.00 82.06 185 ILE A N 1
ATOM 1516 C CA . ILE A 1 185 ? -0.771 14.524 -3.117 1.00 82.06 185 ILE A CA 1
ATOM 1517 C C . ILE A 1 185 ? 0.685 14.938 -3.380 1.00 82.06 185 ILE A C 1
ATOM 1519 O O . ILE A 1 185 ? 1.050 15.252 -4.512 1.00 82.06 185 ILE A O 1
ATOM 1523 N N . GLU A 1 186 ? 1.536 14.888 -2.355 1.00 76.75 186 GLU A N 1
ATOM 1524 C CA . GLU A 1 186 ? 2.949 15.275 -2.453 1.00 76.75 186 GLU A CA 1
ATOM 1525 C C . GLU A 1 186 ? 3.719 14.399 -3.454 1.00 76.75 186 GLU A C 1
ATOM 1527 O O . GLU A 1 186 ? 4.503 14.901 -4.264 1.00 76.75 186 GLU A O 1
ATOM 1532 N N . PHE A 1 187 ? 3.446 13.091 -3.455 1.00 80.44 187 PHE A N 1
ATOM 1533 C CA . PHE A 1 187 ? 4.037 12.142 -4.398 1.00 80.44 187 PHE A CA 1
ATOM 1534 C C . PHE A 1 187 ? 3.381 12.187 -5.777 1.00 80.44 187 PHE A C 1
ATOM 1536 O O . PHE A 1 187 ? 4.078 12.027 -6.780 1.00 80.44 187 PHE A O 1
ATOM 1543 N N . ALA A 1 188 ? 2.074 12.452 -5.851 1.00 81.31 188 ALA A N 1
ATOM 1544 C CA . ALA A 1 188 ? 1.360 12.587 -7.119 1.00 81.31 188 ALA A CA 1
ATOM 1545 C C . ALA A 1 188 ? 2.030 13.625 -8.038 1.00 81.31 188 ALA A C 1
ATOM 1547 O O . ALA A 1 188 ? 2.268 13.344 -9.214 1.00 81.31 188 ALA A O 1
ATOM 1548 N N . ASN A 1 189 ? 2.451 14.768 -7.485 1.00 78.31 189 ASN A N 1
ATOM 1549 C CA . ASN A 1 189 ? 3.160 15.808 -8.237 1.00 78.31 189 ASN A CA 1
ATOM 1550 C C . ASN A 1 189 ? 4.497 15.317 -8.819 1.00 78.31 189 ASN A C 1
ATOM 1552 O O . ASN A 1 189 ? 4.789 15.573 -9.988 1.00 78.31 189 ASN A O 1
ATOM 1556 N N . LYS A 1 190 ? 5.291 14.563 -8.042 1.00 82.06 190 LYS A N 1
ATOM 1557 C CA . LYS A 1 190 ? 6.567 13.982 -8.510 1.00 82.06 190 LYS A CA 1
ATOM 1558 C C . LYS A 1 190 ? 6.355 12.982 -9.650 1.00 82.06 190 LYS A C 1
ATOM 1560 O O . LYS A 1 190 ? 7.156 12.924 -10.577 1.00 82.06 190 LYS A O 1
ATOM 1565 N N . LEU A 1 191 ? 5.250 12.239 -9.602 1.00 81.50 191 LEU A N 1
ATOM 1566 C CA . LEU A 1 191 ? 4.847 11.267 -10.622 1.00 81.50 191 LEU A CA 1
ATOM 1567 C C . LEU A 1 191 ? 4.083 11.896 -11.799 1.00 81.50 191 LEU A C 1
ATOM 1569 O O . LEU A 1 191 ? 3.583 11.170 -12.656 1.00 81.50 191 LEU A O 1
ATOM 1573 N N . LYS A 1 192 ? 3.987 13.235 -11.855 1.00 84.62 192 LYS A N 1
ATOM 1574 C CA . LYS A 1 192 ? 3.242 13.986 -12.881 1.00 84.62 192 LYS A CA 1
ATOM 1575 C C . LYS A 1 192 ? 1.762 13.576 -12.974 1.00 84.62 192 LYS A C 1
ATOM 1577 O O . LYS A 1 192 ? 1.147 13.670 -14.035 1.00 84.62 192 LYS A O 1
ATOM 1582 N N . ILE A 1 193 ? 1.184 13.133 -11.857 1.00 83.75 193 ILE A N 1
ATOM 1583 C CA . ILE A 1 193 ? -0.244 12.849 -11.720 1.00 83.75 193 ILE A CA 1
ATOM 1584 C C . ILE A 1 193 ? -0.945 14.166 -11.377 1.00 83.75 193 ILE A C 1
ATOM 1586 O O . ILE A 1 193 ? -0.744 14.729 -10.302 1.00 83.75 193 ILE A O 1
ATOM 1590 N N . ASP A 1 194 ? -1.785 14.663 -12.288 1.00 83.44 194 ASP A N 1
ATOM 1591 C CA . ASP A 1 194 ? -2.592 15.862 -12.045 1.00 83.44 194 ASP A CA 1
ATOM 1592 C C . ASP A 1 194 ? -3.718 15.541 -11.053 1.00 83.44 194 ASP A C 1
ATOM 1594 O O . ASP A 1 194 ? -4.777 15.023 -11.423 1.00 83.44 194 ASP A O 1
ATOM 1598 N N . PHE A 1 195 ? -3.503 15.883 -9.781 1.00 82.25 195 PHE A N 1
ATOM 1599 C CA . PHE A 1 195 ? -4.483 15.652 -8.722 1.00 82.25 195 PHE A CA 1
ATOM 1600 C C . PHE A 1 195 ? -5.843 16.313 -9.009 1.00 82.25 195 PHE A C 1
ATOM 1602 O O . PHE A 1 195 ? -6.886 15.762 -8.660 1.00 82.25 195 PHE A O 1
ATOM 1609 N N . ARG A 1 196 ? -5.878 17.437 -9.744 1.00 83.56 196 ARG A N 1
ATOM 1610 C CA . ARG A 1 196 ? -7.137 18.111 -10.121 1.00 83.56 196 ARG A CA 1
ATOM 1611 C C . ARG A 1 196 ? -7.980 17.281 -11.086 1.00 83.56 196 ARG A C 1
ATOM 1613 O O . ARG A 1 196 ? -9.178 17.524 -11.227 1.00 83.56 196 ARG A O 1
ATOM 1620 N N . ARG A 1 197 ? -7.356 16.334 -11.788 1.00 85.50 197 ARG A N 1
ATOM 1621 C CA . ARG A 1 197 ? -8.015 15.373 -12.679 1.00 85.50 197 ARG A CA 1
ATOM 1622 C C . ARG A 1 197 ? -8.194 14.007 -12.036 1.00 85.50 197 ARG A C 1
ATOM 1624 O O . ARG A 1 197 ? -8.954 13.216 -12.576 1.00 85.50 197 ARG A O 1
ATOM 1631 N N . TYR A 1 198 ? -7.570 13.750 -10.888 1.00 87.50 198 TYR A N 1
ATOM 1632 C CA . TYR A 1 198 ? -7.579 12.437 -10.248 1.00 87.50 198 TYR A CA 1
ATOM 1633 C C . TYR A 1 198 ? -8.985 11.910 -9.964 1.00 87.50 198 TYR A C 1
ATOM 1635 O O . TYR A 1 198 ? -9.189 10.706 -10.064 1.00 87.50 198 TYR A O 1
ATOM 1643 N N . HIS A 1 199 ? -9.929 12.804 -9.642 1.00 88.00 199 HIS A N 1
ATOM 1644 C CA . HIS A 1 199 ? -11.341 12.498 -9.384 1.00 88.00 199 HIS A CA 1
ATOM 1645 C C . HIS A 1 199 ? -12.282 12.820 -10.554 1.00 88.00 199 HIS A C 1
ATOM 1647 O O . HIS A 1 199 ? -13.478 12.534 -10.474 1.00 88.00 199 HIS A O 1
ATOM 1653 N N . LYS A 1 200 ? -11.786 13.432 -11.637 1.00 86.19 200 LYS A N 1
ATOM 1654 C CA . LYS A 1 200 ? -12.647 13.817 -12.760 1.00 86.19 200 LYS A CA 1
ATOM 1655 C C . LYS A 1 200 ? -13.033 12.569 -13.546 1.00 86.19 200 LYS A C 1
ATOM 1657 O O . LYS A 1 200 ? -12.133 11.848 -13.951 1.00 86.19 200 LYS A O 1
ATOM 1662 N N . PRO A 1 201 ? -14.325 12.318 -13.817 1.00 82.19 201 PRO A N 1
ATOM 1663 C CA . PRO A 1 201 ? -14.727 11.203 -14.663 1.00 82.19 201 PRO A CA 1
ATOM 1664 C C . PRO A 1 201 ? -13.930 11.204 -15.968 1.00 82.19 201 PRO A C 1
ATOM 1666 O O . PRO A 1 201 ? -13.819 12.238 -16.632 1.00 82.19 201 PRO A O 1
ATOM 1669 N N . LEU A 1 202 ? -13.363 10.050 -16.324 1.00 74.12 202 LEU A N 1
ATOM 1670 C CA . LEU A 1 202 ? -12.742 9.885 -17.629 1.00 74.12 202 LEU A CA 1
ATOM 1671 C C . LEU A 1 202 ? -13.852 10.048 -18.661 1.00 74.12 202 LEU A C 1
ATOM 1673 O O . LEU A 1 202 ? -14.768 9.227 -18.726 1.00 74.12 202 LEU A O 1
ATOM 1677 N N . LEU A 1 203 ? -13.796 11.133 -19.431 1.00 67.75 203 LEU A N 1
ATOM 1678 C CA . LEU A 1 203 ? -14.684 11.280 -20.572 1.00 67.75 203 LEU A CA 1
ATOM 1679 C C . LEU A 1 203 ? -14.455 10.071 -21.492 1.00 67.75 203 LEU A C 1
ATOM 1681 O O . LEU A 1 203 ? -13.298 9.669 -21.679 1.00 67.75 203 LEU A O 1
ATOM 1685 N N . PRO A 1 204 ? -15.519 9.479 -22.065 1.00 56.44 204 PRO A N 1
ATOM 1686 C CA . PRO A 1 204 ? -15.365 8.497 -23.127 1.00 56.44 204 PRO A CA 1
ATOM 1687 C C . PRO A 1 204 ? -14.407 9.061 -24.175 1.00 56.44 204 PRO A C 1
ATOM 1689 O O . PRO A 1 204 ? -14.440 10.258 -24.458 1.00 56.44 204 PRO A O 1
ATOM 1692 N N . ALA A 1 205 ? -13.524 8.230 -24.727 1.00 54.50 205 ALA A N 1
ATOM 1693 C CA . ALA A 1 205 ? -12.543 8.663 -25.713 1.00 54.50 205 ALA A CA 1
ATOM 1694 C C . ALA A 1 205 ? -13.227 9.140 -27.016 1.00 54.50 205 ALA A C 1
ATOM 1696 O O . ALA A 1 205 ? -13.246 8.431 -28.019 1.00 54.50 205 ALA A O 1
ATOM 1697 N N . GLU A 1 206 ? -13.754 10.366 -27.038 1.00 48.06 206 GLU A N 1
ATOM 1698 C CA . GLU A 1 206 ? -14.391 10.991 -28.208 1.00 48.06 206 GLU A CA 1
ATOM 1699 C C . GLU A 1 206 ? -13.411 11.247 -29.368 1.00 48.06 206 GLU A C 1
ATOM 1701 O O . GLU A 1 206 ? -13.811 11.605 -30.477 1.00 48.06 206 GLU A O 1
ATOM 1706 N N . ASN A 1 207 ? -12.114 11.022 -29.156 1.00 52.44 207 ASN A N 1
ATOM 1707 C CA . ASN A 1 207 ? -11.069 11.353 -30.121 1.00 52.44 207 ASN A CA 1
ATOM 1708 C C . ASN A 1 207 ? -10.793 10.272 -31.172 1.00 52.44 207 ASN A C 1
ATOM 1710 O O . ASN A 1 207 ? -9.992 10.505 -32.077 1.00 52.44 207 ASN A O 1
ATOM 1714 N N . SER A 1 208 ? -11.479 9.128 -31.117 1.00 50.28 208 SER A N 1
ATOM 1715 C CA . SER A 1 208 ? -11.447 8.173 -32.232 1.00 50.28 208 SER A CA 1
ATOM 1716 C C . SER A 1 208 ? -12.536 8.501 -33.252 1.00 50.28 208 SER A C 1
ATOM 1718 O O . SER A 1 208 ? -12.241 8.640 -34.430 1.00 50.28 208 SER A O 1
ATOM 1720 N N . GLN A 1 209 ? -13.779 8.747 -32.832 1.00 48.91 209 GLN A N 1
ATOM 1721 C CA . GLN A 1 209 ? -14.875 9.027 -33.769 1.00 48.91 209 GLN A CA 1
ATOM 1722 C C . GLN A 1 209 ? -14.757 10.391 -34.455 1.00 48.91 209 GLN A C 1
ATOM 1724 O O . GLN A 1 209 ? -14.969 10.458 -35.662 1.00 48.91 209 GLN A O 1
ATOM 1729 N N . LYS A 1 210 ? -14.337 11.454 -33.751 1.00 52.78 210 LYS A N 1
ATOM 1730 C CA . LYS A 1 210 ? -14.162 12.789 -34.360 1.00 52.78 210 LYS A CA 1
ATOM 1731 C C . LYS A 1 210 ? -13.139 12.785 -35.500 1.00 52.78 210 LYS A C 1
ATOM 1733 O O . LYS A 1 210 ? -13.421 13.335 -36.555 1.00 52.78 210 LYS A O 1
ATOM 1738 N N . LYS A 1 211 ? -12.032 12.051 -35.348 1.00 49.53 211 LYS A N 1
ATOM 1739 C CA . LYS A 1 211 ? -10.974 11.943 -36.367 1.00 49.53 211 LYS A CA 1
ATOM 1740 C C . LYS A 1 211 ? -11.395 11.120 -37.592 1.00 49.53 211 LYS A C 1
ATOM 1742 O O . LYS A 1 211 ? -10.936 11.391 -38.697 1.00 49.53 211 LYS A O 1
ATOM 1747 N N . TYR A 1 212 ? -12.272 10.128 -37.414 1.00 52.16 212 TYR A N 1
ATOM 1748 C CA . TYR A 1 212 ? -12.880 9.392 -38.531 1.00 52.16 212 TYR A CA 1
ATOM 1749 C C . TYR A 1 212 ? -13.997 10.197 -39.212 1.00 52.16 212 TYR A C 1
ATOM 1751 O O . TYR A 1 212 ? -14.130 10.120 -40.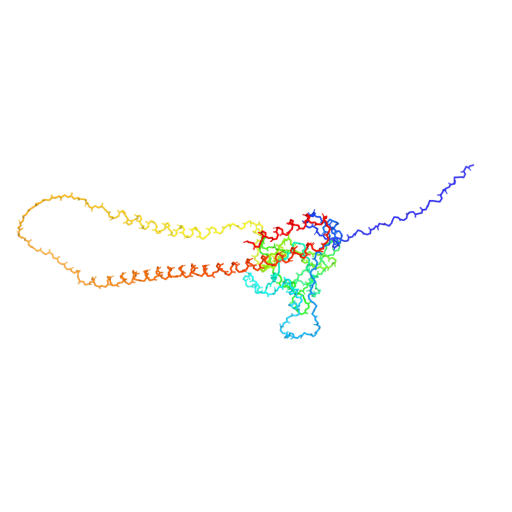428 1.00 52.16 212 TYR A O 1
ATOM 1759 N N . ILE A 1 213 ? -14.763 10.994 -38.459 1.00 55.09 213 ILE A N 1
ATOM 1760 C CA . ILE A 1 213 ? -15.837 11.846 -38.988 1.00 55.09 213 ILE A CA 1
ATOM 1761 C C . ILE A 1 213 ? -15.268 13.063 -39.732 1.00 55.09 213 ILE A C 1
ATOM 1763 O O . ILE A 1 213 ? -15.778 13.381 -40.796 1.00 55.09 213 ILE A O 1
ATOM 1767 N N . GLU A 1 214 ? -14.209 13.713 -39.242 1.00 60.12 214 GLU A N 1
ATOM 1768 C CA . GLU A 1 214 ? -13.500 14.776 -39.981 1.00 60.12 214 GLU A CA 1
ATOM 1769 C C . GLU A 1 214 ? -12.904 14.243 -41.279 1.00 60.12 214 GLU A C 1
ATOM 1771 O O . GLU A 1 214 ? -13.147 14.800 -42.341 1.00 60.12 214 GLU A O 1
ATOM 1776 N N . LYS A 1 215 ? -12.242 13.083 -41.226 1.00 58.53 215 LYS A N 1
ATOM 1777 C CA . LYS A 1 215 ? -11.684 12.454 -42.425 1.00 58.53 215 LYS A CA 1
ATOM 1778 C C . LYS A 1 215 ? -12.764 12.038 -43.433 1.00 58.53 215 LYS A C 1
ATOM 1780 O O . LYS A 1 215 ? -12.557 12.160 -44.634 1.00 58.53 215 LYS A O 1
ATOM 1785 N N . ALA A 1 216 ? -13.928 11.593 -42.955 1.00 59.09 216 ALA A N 1
ATOM 1786 C CA . ALA A 1 216 ? -15.086 11.302 -43.799 1.00 59.09 216 ALA A CA 1
ATOM 1787 C C . ALA A 1 216 ? -15.762 12.572 -44.348 1.00 59.09 216 ALA A C 1
ATOM 1789 O O . ALA A 1 216 ? -16.334 12.527 -45.434 1.00 59.09 216 ALA A O 1
ATOM 1790 N N . LYS A 1 217 ? -15.691 13.703 -43.632 1.00 62.03 217 LYS A N 1
ATOM 1791 C CA . LYS A 1 217 ? -16.169 15.010 -44.105 1.00 62.03 217 LYS A CA 1
ATOM 1792 C C . LYS A 1 217 ? -15.257 15.570 -45.194 1.00 62.03 217 LYS A C 1
ATOM 1794 O O . LYS A 1 217 ? -15.773 15.980 -46.227 1.00 62.03 217 LYS A O 1
ATOM 1799 N N . ASP A 1 218 ? -13.940 15.487 -45.025 1.00 62.00 218 ASP A N 1
ATOM 1800 C CA . ASP A 1 218 ? -12.969 15.913 -46.040 1.00 62.00 218 ASP A CA 1
ATOM 1801 C C . ASP A 1 218 ? -13.078 15.059 -47.318 1.00 62.00 218 ASP A C 1
ATOM 1803 O O . ASP A 1 218 ? -13.047 15.581 -48.431 1.00 62.00 218 ASP A O 1
ATOM 1807 N N . GLU A 1 219 ? -13.295 13.745 -47.180 1.00 60.00 219 GLU A N 1
ATOM 1808 C CA . GLU A 1 219 ? -13.546 12.850 -48.320 1.00 60.00 219 GLU A CA 1
ATOM 1809 C C . GLU A 1 219 ? -14.912 13.105 -48.990 1.00 60.00 219 GLU A C 1
ATOM 1811 O O . GLU A 1 219 ? -15.032 12.945 -50.205 1.00 60.00 219 GLU A O 1
ATOM 1816 N N . ALA A 1 220 ? -15.932 13.543 -48.243 1.00 53.31 220 ALA A N 1
ATOM 1817 C CA . ALA A 1 220 ? -17.242 13.893 -48.794 1.00 53.31 220 ALA A CA 1
ATOM 1818 C C . ALA A 1 220 ? -17.241 15.241 -49.539 1.00 53.31 220 ALA A C 1
ATOM 1820 O O . ALA A 1 220 ? -17.899 15.348 -50.573 1.00 53.31 220 ALA A O 1
ATOM 1821 N N . VAL A 1 221 ? -16.474 16.237 -49.078 1.00 59.06 221 VAL A N 1
ATOM 1822 C CA . VAL A 1 221 ? -16.321 17.541 -49.758 1.00 59.06 221 VAL A CA 1
ATOM 1823 C C . VAL A 1 221 ? -15.711 17.361 -51.153 1.00 59.06 221 VAL A C 1
ATOM 1825 O O . VAL A 1 221 ? -16.247 17.882 -52.130 1.00 59.06 221 VAL A O 1
ATOM 1828 N N . ILE A 1 222 ? -14.696 16.499 -51.281 1.00 55.25 222 ILE A N 1
ATOM 1829 C CA . ILE A 1 222 ? -14.063 16.163 -52.570 1.00 55.25 222 ILE A CA 1
ATOM 1830 C C . ILE A 1 222 ? -15.057 15.485 -53.535 1.00 55.25 222 ILE A C 1
ATOM 1832 O O . ILE A 1 222 ? -14.968 15.647 -54.752 1.00 55.25 222 ILE A O 1
ATOM 1836 N N . VAL A 1 223 ? -16.024 14.714 -53.031 1.00 53.38 223 VAL A N 1
ATOM 1837 C CA . VAL A 1 223 ? -17.037 14.044 -53.869 1.00 53.38 223 VAL A CA 1
ATOM 1838 C C . VAL A 1 223 ? -18.130 15.012 -54.338 1.00 53.38 223 VAL A C 1
ATOM 1840 O O . VAL A 1 223 ? -18.679 14.821 -55.424 1.00 53.38 223 VAL A O 1
ATOM 1843 N N . VAL A 1 224 ? -18.437 16.051 -53.556 1.00 52.31 224 VAL A N 1
ATOM 1844 C CA . VAL A 1 224 ? -19.428 17.076 -53.923 1.00 52.31 224 VAL A CA 1
ATOM 1845 C C . VAL A 1 224 ? -18.859 18.041 -54.969 1.00 52.31 224 VAL A C 1
ATOM 1847 O O . VAL A 1 224 ? -19.531 18.284 -55.969 1.00 52.31 224 VAL A O 1
ATOM 1850 N N . GLU A 1 225 ? -17.606 18.486 -54.828 1.00 50.12 225 GLU A N 1
ATOM 1851 C CA . GLU A 1 225 ? -16.943 19.369 -55.811 1.00 50.12 225 GLU A CA 1
ATOM 1852 C C . GLU A 1 225 ? -16.750 18.709 -57.188 1.00 50.12 225 GLU A C 1
ATOM 1854 O O . GLU A 1 225 ? -16.830 19.367 -58.226 1.00 50.12 225 GLU A O 1
ATOM 1859 N N . ASN A 1 226 ? -16.563 17.386 -57.223 1.00 46.16 226 ASN A N 1
ATOM 1860 C CA . ASN A 1 226 ? -16.432 16.637 -58.475 1.00 46.16 226 ASN A CA 1
ATOM 1861 C C . ASN A 1 226 ? -17.777 16.330 -59.157 1.00 46.16 226 ASN A C 1
ATOM 1863 O O . ASN A 1 226 ? -17.788 15.993 -60.337 1.00 46.16 226 ASN A O 1
ATOM 1867 N N . LYS A 1 227 ? -18.913 16.458 -58.454 1.00 44.62 227 LYS A N 1
ATOM 1868 C CA . LYS A 1 227 ? -20.258 16.273 -59.034 1.00 44.62 227 LYS A CA 1
ATOM 1869 C C . LYS A 1 227 ? -20.847 17.547 -59.638 1.00 44.62 227 LYS A C 1
ATOM 1871 O O . LYS A 1 227 ? -21.751 17.448 -60.459 1.00 44.62 227 LYS A O 1
ATOM 1876 N N . SER A 1 228 ? -20.343 18.725 -59.273 1.00 38.78 228 SER A N 1
ATOM 1877 C CA . SER A 1 228 ? -20.756 20.005 -59.867 1.00 38.78 228 SER A CA 1
ATOM 1878 C C . SER A 1 228 ? -20.102 20.308 -61.223 1.00 38.78 228 SER A C 1
ATOM 1880 O O . SER A 1 228 ? -20.543 21.232 -61.897 1.00 38.78 228 SER A O 1
ATOM 1882 N N . ASN A 1 229 ? -19.096 19.530 -61.646 1.00 45.09 229 ASN A N 1
ATOM 1883 C CA . ASN A 1 229 ? -18.342 19.759 -62.890 1.00 45.09 229 ASN A CA 1
ATOM 1884 C C . ASN A 1 229 ? -18.704 18.824 -64.062 1.00 45.09 229 ASN A C 1
ATOM 1886 O O . ASN A 1 229 ? -18.055 18.876 -65.103 1.00 45.09 229 ASN A O 1
ATOM 1890 N N . GLU A 1 230 ? -19.760 18.017 -63.950 1.00 43.25 230 GLU A N 1
ATOM 1891 C CA . GLU A 1 230 ? -20.304 17.242 -65.073 1.00 43.25 230 GLU A CA 1
ATOM 1892 C C . GLU A 1 230 ? -21.808 17.518 -65.203 1.00 43.25 230 GLU A C 1
ATOM 1894 O O . GLU A 1 230 ? -22.594 16.837 -64.555 1.00 43.25 230 GLU A O 1
ATOM 1899 N N . ASN A 1 231 ? -22.202 18.547 -65.977 1.00 35.62 231 ASN A N 1
ATOM 1900 C CA . ASN A 1 231 ? -23.482 18.638 -66.719 1.00 35.62 231 ASN A CA 1
ATOM 1901 C C . ASN A 1 231 ? -23.652 19.990 -67.457 1.00 35.62 231 ASN A C 1
ATOM 1903 O O . ASN A 1 231 ? -24.290 20.904 -66.945 1.00 35.62 231 ASN A O 1
ATOM 1907 N N . ILE A 1 232 ? -23.138 20.093 -68.689 1.00 36.22 232 ILE A N 1
ATOM 1908 C CA . ILE A 1 232 ? -23.559 21.032 -69.760 1.00 36.22 232 ILE A CA 1
ATOM 1909 C C . ILE A 1 232 ? -23.260 20.245 -71.066 1.00 36.22 232 ILE A C 1
ATOM 1911 O O . ILE A 1 232 ? -22.102 19.902 -71.266 1.00 36.22 232 ILE A O 1
ATOM 1915 N N . VAL A 1 233 ? -24.146 19.776 -71.962 1.00 31.05 233 VAL A N 1
ATOM 1916 C CA . VAL A 1 233 ? -25.509 20.115 -72.425 1.00 31.05 233 VAL A CA 1
ATOM 1917 C C . VAL A 1 233 ? -26.213 18.820 -72.897 1.00 31.05 233 VAL A C 1
ATOM 1919 O O . VAL A 1 233 ? -25.557 17.901 -73.387 1.00 31.05 233 VAL A O 1
ATOM 1922 N N . GLY A 1 234 ? -27.545 18.773 -72.782 1.00 30.12 234 GLY A N 1
ATOM 1923 C CA . GLY A 1 234 ? -28.437 17.770 -73.385 1.00 30.12 234 GLY A CA 1
ATOM 1924 C C . GLY A 1 234 ? -28.673 17.917 -74.910 1.00 30.12 234 GLY A C 1
ATOM 1925 O O . GLY A 1 234 ? -27.952 18.651 -75.580 1.00 30.12 234 GLY A O 1
ATOM 1926 N N . PRO A 1 235 ? -29.661 17.197 -75.484 1.00 39.03 235 PRO A N 1
ATOM 1927 C CA . PRO A 1 235 ? -29.627 16.726 -76.873 1.00 39.03 235 PRO A CA 1
ATOM 1928 C C . PRO A 1 235 ? -30.519 17.524 -77.840 1.00 39.03 235 PRO A C 1
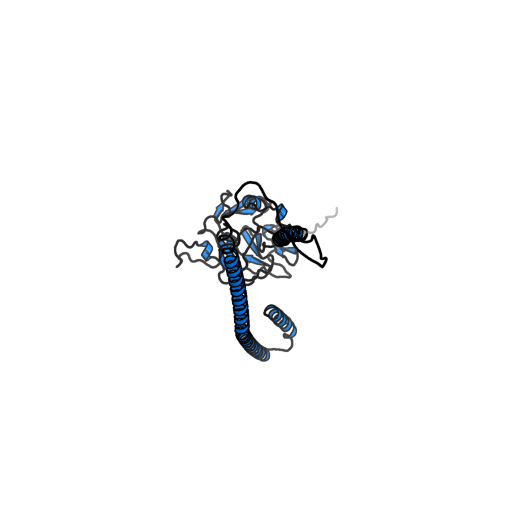ATOM 1930 O O . PRO A 1 235 ? -31.625 17.901 -77.467 1.00 39.03 235 PRO A O 1
ATOM 1933 N N . VAL A 1 236 ? -30.114 17.660 -79.114 1.00 27.09 236 VAL A N 1
ATOM 1934 C CA . VAL A 1 236 ? -31.039 17.915 -80.241 1.00 27.09 236 VAL A CA 1
ATOM 1935 C C . VAL A 1 236 ? -30.552 17.206 -81.517 1.00 27.09 236 VAL A C 1
ATOM 1937 O O . VAL A 1 236 ? -29.369 17.203 -81.843 1.00 27.09 236 VAL A O 1
ATOM 1940 N N . ASN A 1 237 ? -31.505 16.580 -82.207 1.00 28.56 237 ASN A N 1
ATOM 1941 C CA . ASN A 1 237 ? -31.392 15.776 -83.423 1.00 28.56 237 ASN A CA 1
ATOM 1942 C C . ASN A 1 237 ? -31.235 16.590 -84.732 1.00 28.56 237 ASN A C 1
ATOM 1944 O O . ASN A 1 237 ? -31.810 17.664 -84.878 1.00 28.56 237 ASN A O 1
ATOM 1948 N N . SER A 1 238 ? -30.677 15.898 -85.741 1.00 27.69 238 SER A N 1
ATOM 1949 C CA . SER A 1 238 ? -31.024 15.898 -87.185 1.00 27.69 238 SER A CA 1
ATOM 1950 C C . SER A 1 238 ? -30.269 16.787 -88.205 1.00 27.69 238 SER A C 1
ATOM 1952 O O . SER A 1 238 ? -30.229 18.003 -88.073 1.00 27.69 238 SER A O 1
ATOM 1954 N N . LYS A 1 239 ? -29.849 16.101 -89.300 1.00 25.12 239 LYS A N 1
ATOM 1955 C CA . LYS A 1 239 ? -29.566 16.536 -90.703 1.00 25.12 239 LYS A CA 1
ATOM 1956 C C . LYS A 1 239 ? -28.378 17.500 -90.928 1.00 25.12 239 LYS A C 1
ATOM 1958 O O . LYS A 1 239 ? -28.066 18.289 -90.059 1.00 25.12 239 LYS A O 1
ATOM 1963 N N . CYS A 1 240 ? -27.703 17.602 -92.081 1.00 22.05 240 CYS A N 1
ATOM 1964 C CA . CYS A 1 240 ? -27.388 16.791 -93.272 1.00 22.05 240 CYS A CA 1
ATOM 1965 C C . CYS A 1 240 ? -26.328 17.608 -94.082 1.00 22.05 240 CYS A C 1
ATOM 1967 O O . CYS A 1 240 ? -26.346 18.829 -94.008 1.00 22.05 240 CYS A O 1
ATOM 1969 N N . GLU A 1 241 ? -25.470 16.933 -94.861 1.00 24.11 241 GLU A N 1
ATOM 1970 C CA . GLU A 1 241 ? -24.708 17.383 -96.063 1.00 24.11 241 GLU A CA 1
ATOM 1971 C C . GLU A 1 241 ? -23.551 18.436 -96.077 1.00 24.11 241 GLU A C 1
ATOM 1973 O O . GLU A 1 241 ? -23.716 19.615 -95.805 1.00 24.11 241 GLU A O 1
ATOM 1978 N N . LYS A 1 242 ? -22.391 17.925 -96.561 1.00 26.81 242 LYS A N 1
ATOM 1979 C CA . LYS A 1 242 ? -21.411 18.372 -97.600 1.00 26.81 242 LYS A CA 1
ATOM 1980 C C . LYS A 1 242 ? -20.901 19.835 -97.692 1.00 26.81 242 LYS A C 1
ATOM 1982 O O . LYS A 1 242 ? -21.658 20.722 -98.052 1.00 26.81 242 LYS A O 1
ATOM 1987 N N . ALA A 1 243 ? -19.562 20.004 -97.633 1.00 23.52 243 ALA A N 1
ATOM 1988 C CA . ALA A 1 243 ? -18.642 20.461 -98.717 1.00 23.52 243 ALA A CA 1
ATOM 1989 C C . ALA A 1 243 ? -17.355 21.181 -98.204 1.00 23.52 243 ALA A C 1
ATOM 1991 O O . ALA A 1 243 ? -17.364 21.855 -97.182 1.00 23.52 243 ALA A O 1
ATOM 1992 N N . HIS A 1 244 ? -16.245 20.989 -98.935 1.00 23.95 244 HIS A N 1
ATOM 1993 C CA . HIS A 1 244 ? -14.870 21.544 -98.813 1.00 23.95 244 HIS A CA 1
ATOM 1994 C C . HIS A 1 244 ? -14.755 23.064 -99.171 1.00 23.95 244 HIS A C 1
ATOM 1996 O O . HIS A 1 244 ? -15.757 23.624 -99.602 1.00 23.95 244 HIS A O 1
ATOM 2002 N N . PRO A 1 245 ? -13.551 23.698 -99.278 1.00 41.72 245 PRO A N 1
ATOM 2003 C CA . PRO A 1 245 ? -12.415 23.845 -98.338 1.00 41.72 245 PRO A CA 1
ATOM 2004 C C . PRO A 1 245 ? -11.837 25.299 -98.281 1.00 41.72 245 PRO A C 1
ATOM 2006 O O . PRO A 1 245 ? -11.985 26.053 -99.234 1.00 41.72 245 PRO A O 1
ATOM 2009 N N . SER A 1 246 ? -11.033 25.656 -97.263 1.00 24.20 246 SER A N 1
ATOM 2010 C CA . SER A 1 246 ? -9.864 26.563 -97.428 1.00 24.20 246 SER A CA 1
ATOM 2011 C C . SER A 1 246 ? -9.001 26.689 -96.156 1.00 24.20 246 SER A C 1
ATOM 2013 O O . SER A 1 246 ? -9.500 26.835 -95.047 1.00 24.20 246 SER A O 1
ATOM 2015 N N . VAL A 1 247 ? -7.689 26.618 -96.379 1.00 25.61 247 VAL A N 1
ATOM 2016 C CA . VAL A 1 247 ? -6.487 26.625 -95.501 1.00 25.61 247 VAL A CA 1
ATOM 2017 C C . VAL A 1 247 ? -5.906 28.080 -95.464 1.00 25.61 247 VAL A C 1
ATOM 2019 O O . VAL A 1 247 ? -6.434 28.864 -96.255 1.00 25.61 247 VAL A O 1
ATOM 2022 N N . PRO A 1 248 ? -4.841 28.524 -94.717 1.00 41.75 248 PRO A N 1
ATOM 2023 C CA . PRO A 1 248 ? -3.935 27.904 -93.709 1.00 41.75 248 PRO A CA 1
ATOM 2024 C C . PRO A 1 248 ? -3.590 28.720 -92.417 1.00 41.75 248 PRO A C 1
ATOM 2026 O O . PRO A 1 248 ? -3.890 29.901 -92.292 1.00 41.75 248 PRO A O 1
ATOM 2029 N N . ASN A 1 249 ? -2.726 28.079 -91.594 1.00 27.48 249 ASN A N 1
ATOM 2030 C CA . ASN A 1 249 ? -1.641 28.608 -90.721 1.00 27.48 249 ASN A CA 1
ATOM 2031 C C . ASN A 1 249 ? -2.020 29.031 -89.279 1.00 27.48 249 ASN A C 1
ATOM 2033 O O . ASN A 1 249 ? -2.984 29.741 -89.075 1.00 27.48 249 ASN A O 1
ATOM 2037 N N . ASN A 1 250 ? -1.281 28.704 -88.203 1.00 26.56 250 ASN A N 1
ATOM 2038 C CA . ASN A 1 250 ? 0.062 28.131 -88.050 1.00 26.56 250 ASN A CA 1
ATOM 2039 C C . ASN A 1 250 ? 0.306 27.635 -86.591 1.00 26.56 250 ASN A C 1
ATOM 2041 O O . ASN A 1 250 ? -0.248 28.198 -85.654 1.00 26.56 250 ASN A O 1
ATOM 2045 N N . LYS A 1 251 ? 1.270 26.707 -86.432 1.00 27.11 251 LYS A N 1
ATOM 2046 C CA . LYS A 1 251 ? 2.197 26.504 -85.279 1.00 27.11 251 LYS A CA 1
ATOM 2047 C C . LYS A 1 251 ? 1.824 25.636 -84.042 1.00 27.11 251 LYS A C 1
ATOM 2049 O O . LYS A 1 251 ? 1.434 26.109 -82.988 1.00 27.11 251 LYS A O 1
ATOM 2054 N N . THR A 1 252 ? 2.280 24.377 -84.156 1.00 27.16 252 THR A N 1
ATOM 2055 C CA . THR A 1 252 ? 3.206 23.612 -83.268 1.00 27.16 252 THR A CA 1
ATOM 2056 C C . THR A 1 252 ? 2.811 23.052 -81.881 1.00 27.16 252 THR A C 1
ATOM 2058 O O . THR A 1 252 ? 2.717 23.765 -80.893 1.00 27.16 252 THR A O 1
ATOM 2061 N N . LYS A 1 253 ? 2.936 21.708 -81.824 1.00 29.25 253 LYS A N 1
ATOM 2062 C CA . LYS A 1 253 ? 3.517 20.835 -80.768 1.00 29.25 253 LYS A CA 1
ATOM 2063 C C . LYS A 1 253 ? 2.676 20.471 -79.526 1.00 29.25 253 LYS A C 1
ATOM 2065 O O . LYS A 1 253 ? 2.951 20.921 -78.423 1.00 29.25 253 LYS A O 1
ATOM 2070 N N . GLN A 1 254 ? 1.847 19.432 -79.671 1.00 34.84 254 GLN A N 1
ATOM 2071 C CA . GLN A 1 254 ? 1.633 18.409 -78.633 1.00 34.84 254 GLN A CA 1
ATOM 2072 C C . GLN A 1 254 ? 1.383 17.036 -79.269 1.00 34.84 254 GLN A C 1
ATOM 2074 O O . GLN A 1 254 ? 0.249 16.726 -79.593 1.00 34.84 254 GLN A O 1
ATOM 2079 N N . VAL A 1 255 ? 2.402 16.180 -79.395 1.00 35.28 255 VAL A N 1
ATOM 2080 C CA . VAL A 1 255 ? 2.210 14.717 -79.354 1.00 35.28 255 VAL A CA 1
ATOM 2081 C C . VAL A 1 255 ? 3.517 14.080 -78.888 1.00 35.28 255 VAL A C 1
ATOM 2083 O O . VAL A 1 255 ? 4.478 14.018 -79.647 1.00 35.28 255 VAL A O 1
ATOM 2086 N N . LYS A 1 256 ? 3.548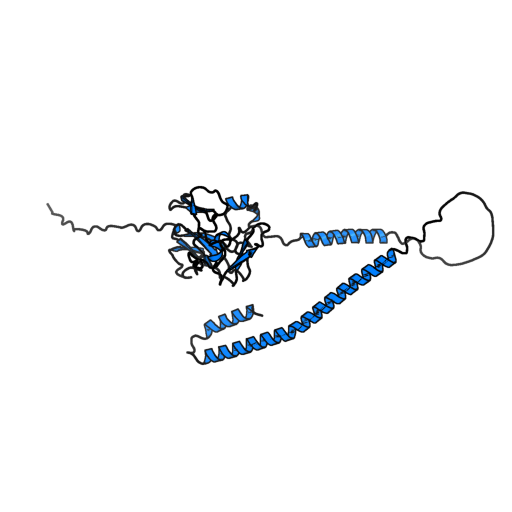 13.634 -77.628 1.00 39.50 256 LYS A N 1
ATOM 2087 C CA . LYS A 1 256 ? 4.330 12.501 -77.087 1.00 39.50 256 LYS A CA 1
ATOM 2088 C C . LYS A 1 256 ? 4.163 12.524 -75.567 1.00 39.50 256 LYS A C 1
ATOM 2090 O O . LYS A 1 256 ? 4.971 13.127 -74.882 1.00 39.50 256 LYS A O 1
ATOM 2095 N N . ASN A 1 257 ? 3.068 11.938 -75.072 1.00 37.84 257 ASN A N 1
ATOM 2096 C CA . ASN A 1 257 ? 2.932 11.345 -73.727 1.00 37.84 257 ASN A CA 1
ATOM 2097 C C . ASN A 1 257 ? 1.482 10.877 -73.491 1.00 37.84 257 ASN A C 1
ATOM 2099 O O . ASN A 1 257 ? 0.772 11.414 -72.651 1.00 37.84 257 ASN A O 1
ATOM 2103 N N . LYS A 1 258 ? 1.019 9.856 -74.226 1.00 39.69 258 LYS A N 1
ATOM 2104 C CA . LYS A 1 258 ? -0.289 9.218 -73.955 1.00 39.69 258 LYS A CA 1
ATOM 2105 C C . LYS A 1 258 ? -0.232 7.691 -73.822 1.00 39.69 258 LYS A C 1
ATOM 2107 O O . LYS A 1 258 ? -1.237 7.022 -73.999 1.00 39.69 258 LYS A O 1
ATOM 2112 N N . VAL A 1 259 ? 0.933 7.130 -73.471 1.00 43.28 259 VAL A N 1
ATOM 2113 C CA . VAL A 1 259 ? 1.098 5.667 -73.288 1.00 43.28 259 VAL A CA 1
ATOM 2114 C C . VAL A 1 259 ? 1.632 5.273 -71.894 1.00 43.28 259 VAL A C 1
ATOM 2116 O O . VAL A 1 259 ? 1.728 4.093 -71.576 1.00 43.28 259 VAL A O 1
ATOM 2119 N N . LYS A 1 260 ? 1.913 6.222 -70.984 1.00 39.19 260 LYS A N 1
ATOM 2120 C CA . LYS A 1 260 ? 2.434 5.898 -69.634 1.00 39.19 260 LYS A CA 1
ATOM 2121 C C . LYS A 1 260 ? 1.454 6.045 -68.458 1.00 39.19 260 LYS A C 1
ATOM 2123 O O . LYS A 1 260 ? 1.791 5.551 -67.387 1.00 39.19 260 LYS A O 1
ATOM 2128 N N . SER A 1 261 ? 0.248 6.610 -68.616 1.00 42.84 261 SER A N 1
ATOM 2129 C CA . SER A 1 261 ? -0.689 6.742 -67.475 1.00 42.84 261 SER A CA 1
ATOM 2130 C C . SER A 1 261 ? -1.704 5.596 -67.330 1.00 42.84 261 SER A C 1
ATOM 2132 O O . SER A 1 261 ? -2.095 5.287 -66.213 1.00 42.84 261 SER A O 1
ATOM 2134 N N . GLN A 1 262 ? -2.041 4.851 -68.389 1.00 42.22 262 GLN A N 1
ATOM 2135 C CA . GLN A 1 262 ? -3.047 3.772 -68.303 1.00 42.22 262 GLN A CA 1
ATOM 2136 C C . GLN A 1 262 ? -2.532 2.442 -67.700 1.00 42.22 262 GLN A C 1
ATOM 2138 O O . GLN A 1 262 ? -3.322 1.567 -67.338 1.00 42.22 262 GLN A O 1
ATOM 2143 N N . ARG A 1 263 ? -1.211 2.269 -67.522 1.00 36.50 263 ARG A N 1
ATOM 2144 C CA . ARG A 1 263 ? -0.612 1.059 -66.907 1.00 36.50 263 ARG A CA 1
ATOM 2145 C C . ARG A 1 263 ? -0.569 1.082 -65.371 1.00 36.50 263 ARG A C 1
ATOM 2147 O O . ARG A 1 263 ? -0.361 0.032 -64.763 1.00 36.50 263 ARG A O 1
ATOM 2154 N N . ASN A 1 264 ? -0.762 2.243 -64.740 1.00 38.03 264 ASN A N 1
ATOM 2155 C CA . ASN A 1 264 ? -0.670 2.385 -63.281 1.00 38.03 264 ASN A CA 1
ATOM 2156 C C . ASN A 1 264 ? -2.031 2.266 -62.572 1.00 38.03 264 ASN A C 1
ATOM 2158 O O . ASN A 1 264 ? -2.079 1.761 -61.448 1.00 38.03 264 ASN A O 1
ATOM 2162 N N . ASP A 1 265 ? -3.138 2.598 -63.241 1.00 43.28 265 ASP A N 1
ATOM 2163 C CA . ASP A 1 265 ? -4.485 2.482 -62.661 1.00 43.28 265 ASP A CA 1
ATOM 2164 C C . ASP A 1 265 ? -4.993 1.032 -62.610 1.00 43.28 265 ASP A C 1
ATOM 2166 O O . ASP A 1 265 ? -5.575 0.595 -61.613 1.00 43.28 265 ASP A O 1
ATOM 2170 N N . THR A 1 266 ? -4.652 0.214 -63.608 1.00 41.34 266 THR A N 1
ATOM 2171 C CA . THR A 1 266 ? -4.984 -1.223 -63.639 1.00 41.34 266 THR A CA 1
ATOM 2172 C C . THR A 1 266 ? -4.267 -2.029 -62.543 1.00 41.34 266 THR A C 1
ATOM 2174 O O . THR A 1 266 ? -4.867 -2.933 -61.948 1.00 41.34 266 THR A O 1
ATOM 2177 N N . LYS A 1 267 ? -3.029 -1.652 -62.179 1.00 42.53 267 LYS A N 1
ATOM 2178 C CA . LYS A 1 267 ? -2.278 -2.241 -61.049 1.00 42.53 267 LYS A CA 1
ATOM 2179 C C . LYS A 1 267 ? -2.847 -1.839 -59.681 1.00 42.53 267 LYS A C 1
ATOM 2181 O O . LYS A 1 267 ? -2.852 -2.654 -58.755 1.00 42.53 267 LYS A O 1
ATOM 2186 N N . LYS A 1 268 ? -3.375 -0.617 -59.541 1.00 43.78 268 LYS A N 1
ATOM 2187 C CA . LYS A 1 268 ? -3.974 -0.105 -58.291 1.00 43.78 268 LYS A CA 1
ATOM 2188 C C . LYS A 1 268 ? -5.328 -0.769 -57.990 1.00 43.78 268 LYS A C 1
ATOM 2190 O O . LYS A 1 268 ? -5.614 -1.092 -56.835 1.00 43.78 268 LYS A O 1
ATOM 2195 N N . ILE A 1 269 ? -6.111 -1.072 -59.029 1.00 47.53 269 ILE A N 1
ATOM 2196 C CA . ILE A 1 269 ? -7.391 -1.798 -58.931 1.00 47.53 269 ILE A CA 1
ATOM 2197 C C . ILE A 1 269 ? -7.176 -3.280 -58.571 1.00 47.53 269 ILE A C 1
ATOM 2199 O O . ILE A 1 269 ? -7.861 -3.797 -57.686 1.00 47.53 269 ILE A O 1
ATOM 2203 N N . HIS A 1 270 ? -6.187 -3.957 -59.170 1.00 46.75 270 HIS A N 1
ATOM 2204 C CA . HIS A 1 270 ? -5.841 -5.341 -58.802 1.00 46.75 270 HIS A CA 1
ATOM 2205 C C . HIS A 1 270 ? -5.352 -5.460 -57.348 1.00 46.75 270 HIS A C 1
ATOM 2207 O O . HIS A 1 270 ? -5.742 -6.389 -56.636 1.00 46.75 270 HIS A O 1
ATOM 2213 N N . LYS A 1 271 ? -4.578 -4.479 -56.859 1.00 46.84 271 LYS A N 1
ATOM 2214 C CA . LYS A 1 271 ? -4.098 -4.439 -55.466 1.00 46.84 271 LYS A CA 1
ATOM 2215 C C . LYS A 1 271 ? -5.245 -4.243 -54.459 1.00 46.84 271 LYS A C 1
ATOM 2217 O O . LYS A 1 271 ? -5.259 -4.906 -53.425 1.00 46.84 271 LYS A O 1
ATOM 2222 N N . ARG A 1 272 ? -6.251 -3.413 -54.781 1.00 50.41 272 ARG A N 1
ATOM 2223 C CA . ARG A 1 272 ? -7.476 -3.244 -53.968 1.00 50.41 272 ARG A CA 1
ATOM 2224 C C . ARG A 1 272 ? -8.357 -4.503 -53.949 1.00 50.41 272 ARG A C 1
ATOM 2226 O O . ARG A 1 272 ? -8.813 -4.889 -52.875 1.00 50.41 272 ARG A O 1
ATOM 2233 N N . LYS A 1 273 ? -8.530 -5.200 -55.081 1.00 46.28 273 LYS A N 1
ATOM 2234 C CA . LYS A 1 273 ? -9.281 -6.475 -55.134 1.00 46.28 273 LYS A CA 1
ATOM 2235 C C . LYS A 1 273 ? -8.622 -7.590 -54.301 1.00 46.28 273 LYS A C 1
ATOM 2237 O O . LYS A 1 273 ? -9.326 -8.340 -53.627 1.00 46.28 273 LYS A O 1
ATOM 2242 N N . GLY A 1 274 ? -7.287 -7.657 -54.269 1.00 43.19 274 GLY A N 1
ATOM 2243 C CA . GLY A 1 274 ? -6.543 -8.616 -53.436 1.00 43.19 274 GLY A CA 1
ATOM 2244 C C . GLY A 1 274 ? -6.676 -8.384 -51.922 1.00 43.19 274 GLY A C 1
ATOM 2245 O O . GLY A 1 274 ? -6.735 -9.344 -51.155 1.00 43.19 274 GLY A O 1
ATOM 2246 N N . ILE A 1 275 ? -6.781 -7.124 -51.483 1.00 51.84 275 ILE A N 1
ATOM 2247 C CA . ILE A 1 275 ? -6.968 -6.762 -50.064 1.00 51.84 275 ILE A CA 1
ATOM 2248 C C . ILE A 1 275 ? -8.384 -7.122 -49.588 1.00 51.84 275 ILE A C 1
ATOM 2250 O O . ILE A 1 275 ? -8.542 -7.687 -48.507 1.00 51.84 275 ILE A O 1
ATOM 2254 N N . VAL A 1 276 ? -9.404 -6.880 -50.420 1.00 49.16 276 VAL A N 1
ATOM 2255 C CA . VAL A 1 276 ? -10.800 -7.244 -50.116 1.00 49.16 276 VAL A CA 1
ATOM 2256 C C . VAL A 1 276 ? -10.983 -8.765 -50.045 1.00 49.16 276 VAL A C 1
ATOM 2258 O O . VAL A 1 276 ? -11.697 -9.252 -49.169 1.00 49.16 276 VAL A O 1
ATOM 2261 N N . LYS A 1 277 ? -10.297 -9.535 -50.903 1.00 48.41 277 LYS A N 1
ATOM 2262 C CA . LYS A 1 277 ? -10.323 -11.007 -50.850 1.00 48.41 277 LYS A CA 1
ATOM 2263 C C . LYS A 1 277 ? -9.674 -11.541 -49.562 1.00 48.41 277 LYS A C 1
ATOM 2265 O O . LYS A 1 277 ? -10.313 -12.294 -48.838 1.00 48.41 277 LYS A O 1
ATOM 2270 N N . LYS A 1 278 ? -8.494 -11.025 -49.181 1.00 46.19 278 LYS A N 1
ATOM 2271 C CA . LYS A 1 278 ? -7.829 -11.362 -47.902 1.00 46.19 278 LYS A CA 1
ATOM 2272 C C . LYS A 1 278 ? -8.666 -11.024 -46.661 1.00 46.19 278 LYS A C 1
ATOM 2274 O O . LYS A 1 278 ? -8.580 -11.739 -45.665 1.00 46.19 278 LYS A O 1
ATOM 2279 N N . ALA A 1 279 ? -9.451 -9.947 -46.696 1.00 47.47 279 ALA A N 1
ATOM 2280 C CA . ALA A 1 279 ? -10.350 -9.586 -45.600 1.00 47.47 279 ALA A CA 1
ATOM 2281 C C . ALA A 1 279 ? -11.544 -10.553 -45.490 1.00 47.47 279 ALA A C 1
ATOM 2283 O O . ALA A 1 279 ? -11.891 -10.966 -44.385 1.00 47.47 279 ALA A O 1
ATOM 2284 N N . LYS A 1 280 ? -12.121 -10.973 -46.625 1.00 44.78 280 LYS A N 1
ATOM 2285 C CA . LYS A 1 280 ? -13.188 -11.987 -46.661 1.00 44.78 280 LYS A CA 1
ATOM 2286 C C . LYS A 1 280 ? -12.701 -13.358 -46.183 1.00 44.78 280 LYS A C 1
ATOM 2288 O O . LYS A 1 280 ? -13.380 -13.987 -45.378 1.00 44.78 280 LYS A O 1
ATOM 2293 N N . ASP A 1 281 ? -11.502 -13.772 -46.587 1.00 49.41 281 ASP A N 1
ATOM 2294 C CA . ASP A 1 281 ? -10.925 -15.061 -46.180 1.00 49.41 281 ASP A CA 1
ATOM 2295 C C . ASP A 1 281 ? -10.600 -15.098 -44.674 1.00 49.41 281 ASP A C 1
ATOM 2297 O O . ASP A 1 281 ? -10.860 -16.097 -44.001 1.00 49.41 281 ASP A O 1
ATOM 2301 N N . LYS A 1 282 ? -10.116 -13.984 -44.101 1.00 50.25 282 LYS A N 1
ATOM 2302 C CA . LYS A 1 282 ? -9.923 -13.851 -42.645 1.00 50.25 282 LYS A CA 1
ATOM 2303 C C . LYS A 1 282 ? -11.238 -13.924 -41.868 1.00 50.25 282 LYS A C 1
ATOM 2305 O O . LYS A 1 282 ? -11.272 -14.557 -40.816 1.00 50.25 282 LYS A O 1
ATOM 2310 N N . ASN A 1 283 ? -12.305 -13.311 -42.381 1.00 45.66 283 ASN A N 1
ATOM 2311 C CA . ASN A 1 283 ? -13.611 -13.326 -41.722 1.00 45.66 283 ASN A CA 1
ATOM 2312 C C . ASN A 1 283 ? -14.254 -14.725 -41.768 1.00 45.66 283 ASN A C 1
ATOM 2314 O O . ASN A 1 283 ? -14.776 -15.204 -40.766 1.00 45.66 283 ASN A O 1
ATOM 2318 N N . ASN A 1 284 ? -14.114 -15.433 -42.893 1.00 47.38 284 ASN A N 1
ATOM 2319 C CA . ASN A 1 284 ? -14.584 -16.814 -43.031 1.00 47.38 284 ASN A CA 1
ATOM 2320 C C . ASN A 1 284 ? -13.819 -17.792 -42.123 1.00 47.38 284 ASN A C 1
ATOM 2322 O O . ASN A 1 284 ? -14.425 -18.694 -41.547 1.00 47.38 284 ASN A O 1
ATOM 2326 N N . ASN A 1 285 ? -12.508 -17.601 -41.937 1.00 47.81 285 ASN A N 1
ATOM 2327 C CA . ASN A 1 285 ? -11.725 -18.406 -40.993 1.00 47.81 285 ASN A CA 1
ATOM 2328 C C . ASN A 1 285 ? -12.084 -18.114 -39.525 1.00 47.81 285 ASN A C 1
ATOM 2330 O O . ASN A 1 285 ? -12.110 -19.036 -38.713 1.00 47.81 285 ASN A O 1
ATOM 2334 N N . ALA A 1 286 ? -12.412 -16.864 -39.178 1.00 48.91 286 ALA A N 1
ATOM 2335 C CA . ALA A 1 286 ? -12.912 -16.521 -37.844 1.00 48.91 286 ALA A CA 1
ATOM 2336 C C . ALA A 1 286 ? -14.282 -17.166 -37.557 1.00 48.91 286 ALA A C 1
ATOM 2338 O O . ALA A 1 286 ? -14.506 -17.667 -36.454 1.00 48.91 286 ALA A O 1
ATOM 2339 N N . LEU A 1 287 ? -15.163 -17.229 -38.562 1.00 48.22 287 LEU A N 1
ATOM 2340 C CA . LEU A 1 287 ? -16.468 -17.887 -38.457 1.00 48.22 287 LEU A CA 1
ATOM 2341 C C . LEU A 1 287 ? -16.333 -19.410 -38.266 1.00 48.22 287 LEU A C 1
ATOM 2343 O O . LEU A 1 287 ? -16.954 -19.970 -37.366 1.00 48.22 287 LEU A O 1
ATOM 2347 N N . LYS A 1 288 ? -15.440 -20.062 -39.024 1.00 49.53 288 LYS A N 1
ATOM 2348 C CA . LYS A 1 288 ? -15.137 -21.498 -38.861 1.00 49.53 288 LYS A CA 1
ATOM 2349 C C . LYS A 1 288 ? -14.509 -21.824 -37.500 1.00 49.53 288 LYS A C 1
ATOM 2351 O O . LYS A 1 288 ? -14.829 -22.846 -36.900 1.00 49.53 288 LYS A O 1
ATOM 2356 N N . ASN A 1 289 ? -13.651 -20.947 -36.975 1.00 48.88 289 ASN A N 1
ATOM 2357 C CA . ASN A 1 289 ? -13.077 -21.119 -35.636 1.00 48.88 289 ASN A CA 1
ATOM 2358 C C . ASN A 1 289 ? -14.127 -20.965 -34.522 1.00 48.88 289 ASN A C 1
ATOM 2360 O O . ASN A 1 289 ? -14.062 -21.687 -33.531 1.00 48.88 289 ASN A O 1
ATOM 2364 N N . SER A 1 290 ? -15.113 -20.080 -34.698 1.00 49.22 290 SER A N 1
ATOM 2365 C CA . SER A 1 290 ? -16.268 -19.942 -33.797 1.00 49.22 290 SER A CA 1
ATOM 2366 C C . SER A 1 290 ? -17.141 -21.204 -33.777 1.00 49.22 290 SER A C 1
ATOM 2368 O O . SER A 1 290 ? -17.530 -21.674 -32.707 1.00 49.22 290 SER A O 1
ATOM 2370 N N . GLU A 1 291 ? -17.391 -21.816 -34.936 1.00 55.88 291 GLU A N 1
ATOM 2371 C CA . GLU A 1 291 ? -18.157 -23.066 -35.024 1.00 55.88 291 GLU A CA 1
ATOM 2372 C C . GLU A 1 291 ? -17.437 -24.252 -34.365 1.00 55.88 291 GLU A C 1
ATOM 2374 O O . GLU A 1 291 ? -18.082 -25.042 -33.678 1.00 55.88 291 GLU A O 1
ATOM 2379 N N . ASN A 1 292 ? -16.103 -24.306 -34.447 1.00 51.56 292 ASN A N 1
ATOM 2380 C CA . ASN A 1 292 ? -15.282 -25.319 -33.771 1.00 51.56 292 ASN A CA 1
ATOM 2381 C C . ASN A 1 292 ? -15.186 -25.142 -32.238 1.00 51.56 292 ASN A C 1
ATOM 2383 O O . ASN A 1 292 ? -14.777 -26.073 -31.541 1.00 51.56 292 ASN A O 1
ATOM 2387 N N . LEU A 1 293 ? -15.564 -23.980 -31.686 1.00 49.34 293 LEU A N 1
ATOM 2388 C CA . LEU A 1 293 ? -15.613 -23.741 -30.233 1.00 49.34 293 LEU A CA 1
ATOM 2389 C C . LEU A 1 293 ? -16.930 -24.203 -29.588 1.00 49.34 293 LEU A C 1
ATOM 2391 O O . LEU A 1 293 ? -16.948 -24.525 -28.399 1.00 49.34 293 LEU A O 1
ATOM 2395 N N . LYS A 1 294 ? -18.025 -24.271 -30.356 1.00 55.53 294 LYS A N 1
ATOM 2396 C CA . LYS A 1 294 ? -19.352 -24.688 -29.867 1.00 55.53 294 LYS A CA 1
ATOM 2397 C C . LYS A 1 294 ? -19.379 -26.097 -29.245 1.00 55.53 294 LYS A C 1
ATOM 2399 O O . LYS A 1 294 ? -19.935 -26.219 -28.153 1.00 55.53 294 LYS A O 1
ATOM 2404 N N . PRO A 1 295 ? -18.769 -27.144 -29.842 1.00 53.19 295 PRO A N 1
ATOM 2405 C CA . PRO A 1 295 ? -18.756 -28.474 -29.229 1.00 53.19 295 PRO A CA 1
ATOM 2406 C C . PRO A 1 295 ? -17.910 -28.532 -27.945 1.00 53.19 295 PRO A C 1
ATOM 2408 O O . PRO A 1 295 ? -18.332 -29.161 -26.981 1.00 53.19 295 PRO A O 1
ATOM 2411 N N . LYS A 1 296 ? -16.791 -27.791 -27.865 1.00 52.38 296 LYS A N 1
ATOM 2412 C CA . LYS A 1 296 ? -15.979 -27.685 -26.633 1.00 52.38 296 LYS A CA 1
ATOM 2413 C C . LYS A 1 296 ? -16.734 -26.998 -25.493 1.00 52.38 296 LYS A C 1
ATOM 2415 O O . LYS A 1 296 ? -16.600 -27.383 -24.337 1.00 52.38 296 LYS A O 1
ATOM 2420 N N . LEU A 1 297 ? -17.559 -26.001 -25.814 1.00 45.41 297 LEU A N 1
ATOM 2421 C CA . LEU A 1 297 ? -18.412 -25.332 -24.833 1.00 45.41 297 LEU A CA 1
ATOM 2422 C C . LEU A 1 297 ? -19.541 -26.251 -24.333 1.00 45.41 297 LEU A C 1
ATOM 2424 O O . LEU A 1 297 ? -19.906 -26.190 -23.162 1.00 45.41 297 LEU A O 1
ATOM 2428 N N . HIS A 1 298 ? -20.077 -27.114 -25.201 1.00 55.97 298 HIS A N 1
ATOM 2429 C CA . HIS A 1 298 ? -21.058 -28.132 -24.820 1.00 55.97 298 HIS A CA 1
ATOM 2430 C C . HIS A 1 298 ? -20.442 -29.198 -23.900 1.00 55.97 298 HIS A C 1
ATOM 2432 O O . HIS A 1 298 ? -21.044 -29.554 -22.892 1.00 55.97 298 HIS A O 1
ATOM 2438 N N . GLU A 1 299 ? -19.216 -29.641 -24.187 1.00 52.12 299 GLU A N 1
ATOM 2439 C CA . GLU A 1 299 ? -18.476 -30.606 -23.364 1.00 52.12 299 GLU A CA 1
ATOM 2440 C C . GLU A 1 299 ? -18.179 -30.063 -21.951 1.00 52.12 299 GLU A C 1
ATOM 2442 O O . GLU A 1 299 ? -18.437 -30.738 -20.950 1.00 52.12 299 GLU A O 1
ATOM 2447 N N . ILE A 1 300 ? -17.760 -28.793 -21.853 1.00 50.84 300 ILE A N 1
ATOM 2448 C CA . ILE A 1 300 ? -17.571 -28.096 -20.568 1.00 50.84 300 ILE A CA 1
ATOM 2449 C C . ILE A 1 300 ? -18.895 -28.003 -19.796 1.00 50.84 300 ILE A C 1
ATOM 2451 O O . ILE A 1 300 ? -18.921 -28.293 -18.601 1.00 50.84 300 ILE A O 1
ATOM 2455 N N . LYS A 1 301 ? -20.006 -27.674 -20.473 1.00 53.59 301 LYS A N 1
ATOM 2456 C CA . LYS A 1 301 ? -21.339 -27.627 -19.845 1.00 53.59 301 LYS A CA 1
ATOM 2457 C C . LYS A 1 301 ? -21.772 -28.990 -19.298 1.00 53.59 301 LYS A C 1
ATOM 2459 O O . LYS A 1 301 ? -22.246 -29.077 -18.167 1.00 53.59 301 LYS A O 1
ATOM 2464 N N . THR A 1 302 ? -21.530 -30.068 -20.043 1.00 58.03 302 THR A N 1
ATOM 2465 C CA . THR A 1 302 ? -21.849 -31.424 -19.571 1.00 58.03 302 THR A CA 1
ATOM 2466 C C . THR A 1 302 ? -20.997 -31.855 -18.372 1.00 58.03 302 THR A C 1
ATOM 2468 O O . THR A 1 302 ? -21.512 -32.499 -17.457 1.00 58.03 302 THR A O 1
ATOM 2471 N N . GLN A 1 303 ? -19.723 -31.447 -18.307 1.00 51.88 303 GLN A N 1
ATOM 2472 C CA . GLN A 1 303 ? -18.869 -31.703 -17.140 1.00 51.88 303 GLN A CA 1
ATOM 2473 C C . GLN A 1 303 ? -19.326 -30.912 -15.907 1.00 51.88 303 GLN A C 1
ATOM 2475 O O . GLN A 1 303 ? -19.358 -31.463 -14.803 1.00 51.88 303 GLN A O 1
ATOM 2480 N N . THR A 1 304 ? -19.743 -29.651 -16.075 1.00 49.38 304 THR A N 1
ATOM 2481 C CA . THR A 1 304 ? -20.285 -28.849 -14.966 1.00 49.38 304 THR A CA 1
ATOM 2482 C C . THR A 1 304 ? -21.604 -29.408 -14.432 1.00 49.38 304 THR A C 1
ATOM 2484 O O . THR A 1 304 ? -21.811 -29.421 -13.216 1.00 49.38 304 THR A O 1
ATOM 2487 N N . ASP A 1 305 ? -22.462 -29.954 -15.296 1.00 56.56 305 ASP A N 1
ATOM 2488 C CA . ASP A 1 305 ? -23.721 -30.582 -14.881 1.00 56.56 305 ASP A CA 1
ATOM 2489 C C . ASP A 1 305 ? -23.483 -31.877 -14.092 1.00 56.56 305 ASP A C 1
ATOM 2491 O O . ASP A 1 305 ? -24.135 -32.114 -13.069 1.00 56.56 305 ASP A O 1
ATOM 2495 N N . PHE A 1 306 ? -22.495 -32.681 -14.498 1.00 62.00 306 PHE A N 1
ATOM 2496 C CA . PHE A 1 306 ? -22.116 -33.901 -13.781 1.00 62.00 306 PHE A CA 1
ATOM 2497 C C . PHE A 1 306 ? -21.601 -33.603 -12.364 1.00 62.00 306 PHE A C 1
ATOM 2499 O O . PHE A 1 306 ? -22.046 -34.221 -11.391 1.00 62.00 306 PHE A O 1
ATOM 2506 N N . ILE A 1 307 ? -20.725 -32.599 -12.223 1.00 54.72 307 ILE A N 1
ATOM 2507 C CA . ILE A 1 307 ? -20.205 -32.150 -10.920 1.00 54.72 307 ILE A CA 1
ATOM 2508 C C . ILE A 1 307 ? -21.344 -31.609 -10.044 1.00 54.72 307 ILE A C 1
ATOM 2510 O O . ILE A 1 307 ? -21.419 -31.915 -8.851 1.00 54.72 307 ILE A O 1
ATOM 2514 N N . THR A 1 308 ? -22.282 -30.867 -10.636 1.00 54.97 308 THR A N 1
ATOM 2515 C CA . THR A 1 308 ? -23.436 -30.304 -9.921 1.00 54.97 308 THR A CA 1
ATOM 2516 C C . THR A 1 308 ? -24.360 -31.402 -9.388 1.00 54.97 308 THR A C 1
ATOM 2518 O O . THR A 1 308 ? -24.782 -31.349 -8.229 1.00 54.97 308 THR A O 1
ATOM 2521 N N . GLN A 1 309 ? -24.630 -32.448 -10.177 1.00 62.69 309 GLN A N 1
ATOM 2522 C CA . GLN A 1 309 ? -25.418 -33.592 -9.711 1.00 62.69 309 GLN A CA 1
ATOM 2523 C C . GLN A 1 309 ? -24.705 -34.405 -8.621 1.00 62.69 309 GLN A C 1
ATOM 2525 O O . GLN A 1 309 ? -25.359 -34.861 -7.677 1.00 62.69 309 GLN A O 1
ATOM 2530 N N . ALA A 1 310 ? -23.379 -34.556 -8.706 1.00 60.28 310 ALA A N 1
ATOM 2531 C CA . ALA A 1 310 ? -22.589 -35.224 -7.673 1.00 60.28 310 ALA A CA 1
ATOM 2532 C C . ALA A 1 310 ? -22.648 -34.464 -6.335 1.00 60.28 310 ALA A C 1
ATOM 2534 O O . ALA A 1 310 ? -22.920 -35.064 -5.293 1.00 60.28 310 ALA A O 1
ATOM 2535 N N . LEU A 1 311 ? -22.502 -33.135 -6.364 1.00 55.44 311 LEU A N 1
ATOM 2536 C CA . LEU A 1 311 ? -22.615 -32.287 -5.174 1.00 55.44 311 LEU A CA 1
ATOM 2537 C C . LEU A 1 311 ? -24.027 -32.335 -4.571 1.00 55.44 311 LEU A C 1
ATOM 2539 O O . LEU A 1 311 ? -24.171 -32.516 -3.363 1.00 55.44 311 LEU A O 1
ATOM 2543 N N . LEU A 1 312 ? -25.082 -32.274 -5.390 1.00 59.50 312 LEU A N 1
ATOM 2544 C CA . LEU A 1 312 ? -26.468 -32.384 -4.911 1.00 59.50 312 LEU A CA 1
ATOM 2545 C C . LEU A 1 312 ? -26.769 -33.736 -4.239 1.00 59.50 312 LEU A C 1
ATOM 2547 O O . LEU A 1 312 ? -27.547 -33.777 -3.284 1.00 59.50 312 LEU A O 1
ATOM 2551 N N . LYS A 1 313 ? -26.142 -34.834 -4.682 1.00 63.72 313 LYS A N 1
ATOM 2552 C CA . LYS A 1 313 ? -26.237 -36.141 -4.006 1.00 63.72 313 LYS A CA 1
ATOM 2553 C C . LYS A 1 313 ? -25.511 -36.148 -2.656 1.00 63.72 313 LYS A C 1
ATOM 2555 O O . LYS A 1 313 ? -26.065 -36.666 -1.689 1.00 63.72 313 LYS A O 1
ATOM 2560 N N . ILE A 1 314 ? -24.339 -35.514 -2.561 1.00 56.34 314 ILE A N 1
ATOM 2561 C CA . ILE A 1 314 ? -23.580 -35.375 -1.303 1.00 56.34 314 ILE A CA 1
ATOM 2562 C C . ILE A 1 314 ? -24.378 -34.567 -0.266 1.00 56.34 314 ILE A C 1
ATOM 2564 O O . ILE A 1 314 ? -24.467 -34.967 0.895 1.00 56.34 314 ILE A O 1
ATOM 2568 N N . PHE A 1 315 ? -25.028 -33.476 -0.686 1.00 54.22 315 PHE A N 1
ATOM 2569 C CA . PHE A 1 315 ? -25.836 -32.634 0.206 1.00 54.22 315 PHE A CA 1
ATOM 2570 C C . PHE A 1 315 ? -27.181 -33.258 0.613 1.00 54.22 315 PHE A C 1
ATOM 2572 O O . PHE A 1 315 ? -27.720 -32.901 1.656 1.00 54.22 315 PHE A O 1
ATOM 2579 N N . ARG A 1 316 ? -27.720 -34.220 -0.148 1.00 55.84 316 ARG A N 1
ATOM 2580 C CA . ARG A 1 316 ? -28.928 -34.973 0.249 1.00 55.84 316 ARG A CA 1
ATOM 2581 C C . ARG A 1 316 ? -28.661 -36.031 1.328 1.00 55.84 316 ARG A C 1
ATOM 2583 O O . ARG A 1 316 ? -29.594 -36.400 2.033 1.00 55.84 316 ARG A O 1
ATOM 2590 N N . GLY A 1 317 ? -27.416 -36.491 1.481 1.00 48.50 317 GLY A N 1
ATOM 2591 C CA . GLY A 1 317 ? -27.032 -37.521 2.457 1.00 48.50 317 GLY A CA 1
ATOM 2592 C C . GLY A 1 317 ? -26.678 -37.004 3.856 1.00 48.50 317 GLY A C 1
ATOM 2593 O O . GLY A 1 317 ? -26.545 -37.802 4.780 1.00 48.50 317 GLY A O 1
ATOM 2594 N N . LYS A 1 318 ? -26.523 -35.687 4.045 1.00 52.81 318 LYS A N 1
ATOM 2595 C CA . LYS A 1 318 ? -26.154 -35.091 5.337 1.00 52.81 318 LYS A CA 1
ATOM 2596 C C . LYS A 1 318 ? -27.095 -33.933 5.691 1.00 52.81 318 LYS A C 1
ATOM 2598 O O . LYS A 1 318 ? -27.030 -32.861 5.104 1.00 52.81 318 LYS A O 1
ATOM 2603 N N . THR A 1 319 ? -27.898 -34.155 6.735 1.00 44.41 319 THR A N 1
ATOM 2604 C CA . THR A 1 319 ? -28.496 -33.160 7.655 1.00 44.41 319 THR A CA 1
ATOM 2605 C C . THR A 1 319 ? -29.709 -32.309 7.210 1.00 44.41 319 THR A C 1
ATOM 2607 O O . THR A 1 319 ? -29.614 -31.403 6.396 1.00 44.41 319 THR A O 1
ATOM 2610 N N . GLY A 1 320 ? -30.848 -32.568 7.876 1.00 45.81 320 GLY A N 1
ATOM 2611 C CA . GLY A 1 320 ? -31.736 -31.591 8.542 1.00 45.81 320 GLY A CA 1
ATOM 2612 C C . GLY A 1 320 ? -32.334 -30.416 7.747 1.00 45.81 320 GLY A C 1
ATOM 2613 O O . GLY A 1 320 ? -31.663 -29.428 7.462 1.00 45.81 320 GLY A O 1
ATOM 2614 N N . ARG A 1 321 ? -33.662 -30.442 7.549 1.00 49.31 321 ARG A N 1
ATOM 2615 C CA . ARG A 1 321 ? -34.518 -29.482 6.803 1.00 49.31 321 ARG A CA 1
ATOM 2616 C C . ARG A 1 321 ? -34.498 -27.986 7.221 1.00 49.31 321 ARG A C 1
ATOM 2618 O O . ARG A 1 321 ? -35.374 -27.249 6.785 1.00 49.31 321 ARG A O 1
ATOM 2625 N N . ARG A 1 322 ? -33.534 -27.475 8.000 1.00 47.38 322 ARG A N 1
ATOM 2626 C CA . ARG A 1 322 ? -33.463 -26.036 8.375 1.00 47.38 322 ARG A CA 1
ATOM 2627 C C . ARG A 1 322 ? -32.267 -25.246 7.826 1.00 47.38 322 ARG A C 1
ATOM 2629 O O . ARG A 1 322 ? -32.282 -24.026 7.930 1.00 47.38 322 ARG A O 1
ATOM 2636 N N . VAL A 1 323 ? -31.291 -25.880 7.168 1.00 45.84 323 VAL A N 1
ATOM 2637 C CA . VAL A 1 323 ? -30.113 -25.175 6.596 1.00 45.84 323 VAL A CA 1
ATOM 2638 C C . VAL A 1 323 ? -30.250 -24.903 5.083 1.00 45.84 323 VAL A C 1
ATOM 2640 O O . VAL A 1 323 ? -29.458 -24.168 4.495 1.00 45.84 323 VAL A O 1
ATOM 2643 N N . LEU A 1 324 ? -31.296 -25.421 4.428 1.00 43.84 324 LEU A N 1
ATOM 2644 C CA . LEU A 1 324 ? -31.374 -25.411 2.962 1.00 43.84 324 LEU A CA 1
ATOM 2645 C C . LEU A 1 324 ? -31.795 -24.080 2.310 1.00 43.84 324 LEU A C 1
ATOM 2647 O O . LEU A 1 324 ? -31.487 -23.884 1.139 1.00 43.84 324 LEU A O 1
ATOM 2651 N N . CYS A 1 325 ? -32.454 -23.146 3.007 1.00 42.12 325 CYS A N 1
ATOM 2652 C CA . CYS A 1 325 ? -32.957 -21.932 2.338 1.00 42.12 325 CYS A CA 1
ATOM 2653 C C . CYS A 1 325 ? -31.906 -20.826 2.142 1.00 42.12 325 CYS A C 1
ATOM 2655 O O . CYS A 1 325 ? -31.990 -20.100 1.157 1.00 42.12 325 CYS A O 1
ATOM 2657 N N . LYS A 1 326 ? -30.892 -20.707 3.014 1.00 43.06 326 LYS A N 1
ATOM 2658 C CA . LYS A 1 326 ? -29.883 -19.631 2.901 1.00 43.06 326 LYS A CA 1
ATOM 2659 C C . LYS A 1 326 ? -28.738 -19.968 1.939 1.00 43.06 326 LYS A C 1
ATOM 2661 O O . LYS A 1 326 ? -28.254 -19.086 1.241 1.00 43.06 326 LYS A O 1
ATOM 2666 N N . ASN A 1 327 ? -28.366 -21.244 1.814 1.00 43.75 327 ASN A N 1
ATOM 2667 C CA . ASN A 1 327 ? -27.284 -21.658 0.911 1.00 43.75 327 ASN A CA 1
ATOM 2668 C C . ASN A 1 327 ? -27.724 -21.829 -0.553 1.00 43.75 327 ASN A C 1
ATOM 2670 O O . ASN A 1 327 ? -26.894 -21.708 -1.451 1.00 43.75 327 ASN A O 1
ATOM 2674 N N . LEU A 1 328 ? -29.018 -22.038 -0.833 1.00 42.25 328 LEU A N 1
ATOM 2675 C CA . LEU A 1 328 ? -29.496 -22.169 -2.216 1.00 42.25 328 LEU A CA 1
ATOM 2676 C C . LEU A 1 328 ? -29.489 -20.834 -2.982 1.00 42.25 328 LEU A C 1
ATOM 2678 O O . LEU A 1 328 ? -29.276 -20.831 -4.192 1.00 42.25 328 LEU A O 1
ATOM 2682 N N . GLN A 1 329 ? -29.691 -19.701 -2.297 1.00 43.88 329 GLN A N 1
ATOM 2683 C CA . GLN A 1 329 ? -29.580 -18.369 -2.908 1.00 43.88 329 GLN A CA 1
ATOM 2684 C C . GLN A 1 329 ? -28.130 -18.016 -3.243 1.00 43.88 329 GLN A C 1
ATOM 2686 O O . GLN A 1 329 ? -27.874 -17.498 -4.324 1.00 43.88 329 GLN A O 1
ATOM 2691 N N . VAL A 1 330 ? -27.181 -18.375 -2.374 1.00 43.81 330 VAL A N 1
ATOM 2692 C CA . VAL A 1 330 ? -25.748 -18.153 -2.609 1.00 43.81 330 VAL A CA 1
ATOM 2693 C C . VAL A 1 330 ? -25.262 -18.987 -3.798 1.00 43.81 330 VAL A C 1
ATOM 2695 O O . VAL A 1 330 ? -24.634 -18.449 -4.703 1.00 43.81 330 VAL A O 1
ATOM 2698 N N . ILE A 1 331 ? -25.642 -20.268 -3.878 1.00 45.12 331 ILE A N 1
ATOM 2699 C CA . ILE A 1 331 ? -25.247 -21.144 -4.996 1.00 45.12 331 ILE A CA 1
ATOM 2700 C C . ILE A 1 331 ? -25.868 -20.684 -6.328 1.00 45.12 331 ILE A C 1
ATOM 2702 O O . ILE A 1 331 ? -25.186 -20.695 -7.352 1.00 45.12 331 ILE A O 1
ATOM 2706 N N . LYS A 1 332 ? -27.122 -20.203 -6.330 1.00 38.88 332 LYS A N 1
ATOM 2707 C CA . LYS A 1 332 ? -27.743 -19.617 -7.534 1.00 38.88 332 LYS A CA 1
ATOM 2708 C C . LYS A 1 332 ? -27.069 -18.310 -7.976 1.00 38.88 332 LYS A C 1
ATOM 2710 O O . LYS A 1 332 ? -26.968 -18.073 -9.175 1.00 38.88 332 LYS A O 1
ATOM 2715 N N . TYR A 1 333 ? -26.573 -17.498 -7.038 1.00 39.66 333 TYR A N 1
ATOM 2716 C CA . TYR A 1 333 ? -25.882 -16.240 -7.343 1.00 39.66 333 TYR A CA 1
ATOM 2717 C C . TYR A 1 333 ? -24.500 -16.466 -7.978 1.00 39.66 333 TYR A C 1
ATOM 2719 O O . TYR A 1 333 ? -24.132 -15.759 -8.911 1.00 39.66 333 TYR A O 1
ATOM 2727 N N . TYR A 1 334 ? -23.763 -17.497 -7.545 1.00 39.97 334 TYR A N 1
ATOM 2728 C CA . TYR A 1 334 ? -22.497 -17.885 -8.184 1.00 39.97 334 TYR A CA 1
ATOM 2729 C C . TYR A 1 334 ? -22.692 -18.480 -9.588 1.00 39.97 334 TYR A C 1
ATOM 2731 O O . TYR A 1 334 ? -21.836 -18.291 -10.450 1.00 39.97 334 TYR A O 1
ATOM 2739 N N . PHE A 1 335 ? -23.826 -19.140 -9.850 1.00 39.06 335 PHE A N 1
ATOM 2740 C CA . PHE A 1 335 ? -24.136 -19.715 -11.165 1.00 39.06 335 PHE A CA 1
ATOM 2741 C C . PHE A 1 335 ? -24.478 -18.660 -12.232 1.00 39.06 335 PHE A C 1
ATOM 2743 O O . PHE A 1 335 ? -24.188 -18.872 -13.404 1.00 39.06 335 PHE A O 1
ATOM 2750 N N . PHE A 1 336 ? -25.040 -17.508 -11.846 1.00 38.56 336 PHE A N 1
ATOM 2751 C CA . PHE A 1 336 ? -25.358 -16.417 -12.784 1.00 38.56 336 PHE A CA 1
ATOM 2752 C C . PHE A 1 336 ? -24.122 -15.604 -13.215 1.00 38.56 336 PHE A C 1
ATOM 2754 O O . PHE A 1 336 ? -24.190 -14.840 -14.168 1.00 38.56 336 PHE A O 1
ATOM 2761 N N . ILE A 1 337 ? -22.993 -15.763 -12.515 1.00 39.97 337 ILE A N 1
ATOM 2762 C CA . ILE A 1 337 ? -21.729 -15.056 -12.791 1.00 39.97 337 ILE A CA 1
ATOM 2763 C C . ILE A 1 337 ? -20.794 -15.889 -13.700 1.00 39.97 337 ILE A C 1
ATOM 2765 O O . ILE A 1 337 ? -19.806 -15.365 -14.208 1.00 39.97 337 ILE A O 1
ATOM 2769 N N . LEU A 1 338 ? -21.091 -17.179 -13.917 1.00 35.66 338 LEU A N 1
ATOM 2770 C CA . LEU A 1 338 ? -20.246 -18.127 -14.665 1.00 35.66 338 LEU A CA 1
ATOM 2771 C C . LEU A 1 338 ? -20.811 -18.572 -16.033 1.00 35.66 338 LEU A C 1
ATOM 2773 O O . LEU A 1 338 ? -20.158 -19.362 -16.715 1.00 35.66 338 LEU A O 1
ATOM 2777 N N . MET A 1 339 ? -21.979 -18.068 -16.445 1.00 34.34 339 MET A N 1
ATOM 2778 C CA . MET A 1 339 ? -22.484 -18.115 -17.832 1.00 34.34 339 MET A CA 1
ATOM 2779 C C . MET A 1 339 ? -22.270 -16.754 -18.483 1.00 34.34 339 MET A C 1
ATOM 2781 O O . MET A 1 339 ? -21.983 -16.739 -19.701 1.00 34.34 339 MET A O 1
#

pLDDT: mean 72.2, std 24.3, range [22.05, 98.81]

Sequence (339 aa):
MSQFNLRKKARLSYYEIEEPNIDEYIYCSDCRDYVFEYCSIHGPLLVVPDNKVPAKTNFPSFVPRAALTIPDVFLHLAPSTIPDAGLGVFTTLTLPKNVRFGPYRGNITHNAASNYCWQIYDKNNKPSHMIDASNPNKSNWMRYVNCSRHWCEQNLVAFQYRGHIYYRTIKTIPRFTELMVFYGIEFANKLKIDFRRYHKPLLPAENSQKKYIEKAKDEAVIVVENKSNENIVGPVNSKCEKAHPSVPNNKTKQVKNKVKSQRNDTKKIHKRKGIVKKAKDKNNNALKNSENLKPKLHEIKTQTDFITQALLKIFRGKTGRRVLCKNLQVIKYYFFILM

InterPro domains:
  IPR001214 SET domain [PF21549] (77-193)
  IPR001214 SET domain [PS50280] (73-184)
  IPR001214 SET domain [SM00317] (73-190)
  IPR044417 PRDM7/PRDM9, PR/SET domain [cd19193] (68-194)
  IPR046341 SET domain superfamily [G3DSA:2.170.270.10] (18-201)
  IPR046341 SET domain superfamily [SSF82199] (73-192)
  IPR050331 Zinc finger PRDM4/PRDM1/PRDM14-like [PTHR16515] (67-270)

Organism: Pieris brassicae (NCBI:txid7116)

Secondary structure (DSSP, 8-state):
---------------PPPPPPGGGEEEETTTTEEEESSBTTTBSPEEEPPPP--SS-SS-TTS-HHHHTS-TTTEEEEE-SSTT--EEEEESSPBPTTEEE-----EEESS--STTEEEEE-TTS-EEEEEE--STTSS-GGGGPEEPSSTTT--EEEEEETTEEEEEESS-B-TTPBPEE---HHHHHHTT--HHHHTS-----TTTHHHHHHHHHHHHHHHHHTTTTS-------------------------S-SSSSHHHHHHHHHHHHHHHHHHHHHHHHHHHHHHHHHHHHHHHHHHHHHHHHHHHHHHHSS--TTSHHHHHHHHHHHHTT--

Radius of gyration: 38.22 Å; chains: 1; bounding box: 56×66×170 Å